Protein AF-0000000084528511 (afdb_homodimer)

Radius of gyration: 20.07 Å; Cα contacts (8 Å, |Δi|>4): 885; chains: 2; bounding box: 51×53×42 Å

InterPro domains:
  IPR012349 FMN-binding split barrel [G3DSA:2.30.110.10] (1-178)
  IPR024624 Pyridoxamine 5'-phosphate oxidase, Alr4036 family, FMN-binding domain [PF12766] (15-96)

Solvent-accessible surface area (backbone atoms only — not comparable to full-atom values): 17482 Å² total; per-residue (Å²): 126,52,74,51,50,49,50,51,49,49,52,43,49,52,43,35,53,12,29,74,29,94,81,36,62,42,15,51,22,39,40,16,32,44,45,97,88,31,32,35,42,43,76,46,56,40,60,40,46,37,70,90,79,34,35,39,29,33,71,46,32,57,63,28,62,65,46,55,26,35,71,76,39,31,38,25,10,36,25,30,48,32,84,89,74,29,34,38,42,29,35,31,30,40,45,47,78,44,75,50,49,71,71,59,53,70,68,50,54,77,85,58,39,38,68,14,41,31,35,61,44,30,69,37,78,33,94,40,60,70,62,55,47,54,76,40,33,72,91,24,30,21,34,39,35,35,42,49,43,32,37,40,41,39,36,58,62,96,72,55,34,22,35,40,28,36,46,92,69,70,43,60,53,44,29,22,25,90,127,51,75,50,50,50,52,52,50,51,52,43,49,51,43,35,52,13,29,75,28,94,81,35,63,41,14,52,22,39,40,16,34,47,44,97,87,32,32,36,43,41,76,46,57,39,60,40,44,37,72,90,80,34,35,39,28,33,72,46,32,55,64,28,62,67,47,56,26,35,70,77,39,30,39,25,12,36,28,33,48,31,82,90,73,29,33,36,42,28,35,29,30,40,44,46,78,43,74,51,48,72,72,58,52,72,68,48,54,74,88,60,40,38,68,13,39,31,36,58,45,31,69,36,78,32,94,40,58,70,62,53,46,54,74,39,32,72,90,24,31,22,34,40,34,35,43,48,42,32,37,40,40,37,37,58,62,97,71,56,33,21,34,37,27,36,47,92,68,70,43,59,54,43,29,21,26,90

Nearest PDB structures (foldseek):
  2ou5-assembly1_B  TM=9.157E-01  e=2.106E-19  Jannaschia sp. CCS1
  2i51-assembly1_A  TM=7.685E-01  e=1.578E-12  Nostoc punctiforme PCC 73102
  2i51-assembly1_B  TM=7.616E-01  e=7.248E-12  Nostoc punctiforme PCC 73102
  2i02-assembly1_B  TM=7.348E-01  e=8.103E-08  Nostoc punctiforme PCC 73102
  2re7-assembly1_A-2  TM=7.752E-01  e=5.290E-07  Psychrobacter arcticus 273-4

Sequence (356 aa):
MSDLAAFLAEGWAALEAASRDADDPMRLVALASLGAEGPQARFVVLRRADARAAELEVHTDSATPKVEELSADPRAALVAWSPERRLQVRATGRVGIRAGTAAEWALVPAEARVSYGTEPRPGTPIDGAYAYDKPAREERFAVLILHVEAMDLVHLPERHRRARFLRGDGFRGQWLAPMSDLAAFLAEGWAALEAASRDADDPMRLVALASLGAEGPQARFVVLRRADARAAELEVHTDSATPKVEELSADPRAALVAWSPERRLQVRATGRVGIRAGTAAEWALVPAEARVSYGTEPRPGTPIDGAYAYDKPAREERFAVLILHVEAMDLVHLPERHRRARFLRGDGFRGQWLAP

Structure (mmCIF, N/CA/C/O backbone):
data_AF-0000000084528511-model_v1
#
loop_
_entity.id
_entity.type
_entity.pdbx_description
1 polymer 'Pyridoxamine-phosphate oxidase'
#
loop_
_atom_site.group_PDB
_atom_site.id
_atom_site.type_symbol
_atom_site.label_atom_id
_atom_site.label_alt_id
_atom_site.label_comp_id
_atom_site.label_asym_id
_atom_site.label_entity_id
_atom_site.label_seq_id
_atom_site.pdbx_PDB_ins_code
_atom_site.Cartn_x
_atom_site.Cartn_y
_atom_site.Cartn_z
_atom_site.occupancy
_atom_site.B_iso_or_equiv
_atom_site.auth_seq_id
_atom_site.auth_comp_id
_atom_site.auth_asym_id
_atom_site.auth_atom_id
_atom_site.pdbx_PDB_model_num
ATOM 1 N N . MET A 1 1 ? 28.078 14.664 6.953 1 67.5 1 MET A N 1
ATOM 2 C CA . MET A 1 1 ? 26.828 14.211 6.352 1 67.5 1 MET A CA 1
ATOM 3 C C . MET A 1 1 ? 25.672 15.094 6.797 1 67.5 1 MET A C 1
ATOM 5 O O . MET A 1 1 ? 25.547 15.414 7.98 1 67.5 1 MET A O 1
ATOM 9 N N . SER A 1 2 ? 25.031 15.664 5.781 1 77.88 2 SER A N 1
ATOM 10 C CA . SER A 1 2 ? 23.906 16.531 6.121 1 77.88 2 SER A CA 1
ATOM 11 C C . SER A 1 2 ? 22.812 15.734 6.82 1 77.88 2 SER A C 1
ATOM 13 O O . SER A 1 2 ? 22.812 14.508 6.797 1 77.88 2 SER A O 1
ATOM 15 N N . ASP A 1 3 ? 22.062 16.406 7.59 1 93.62 3 ASP A N 1
ATOM 16 C CA . ASP A 1 3 ? 20.922 15.797 8.258 1 93.62 3 ASP A CA 1
ATOM 17 C C . ASP A 1 3 ? 20.016 15.078 7.254 1 93.62 3 ASP A C 1
ATOM 19 O O . ASP A 1 3 ? 19.531 13.977 7.52 1 93.62 3 ASP A O 1
ATOM 23 N N . LEU A 1 4 ? 20.062 15.602 6.059 1 98.19 4 LEU A N 1
ATOM 24 C CA . LEU A 1 4 ? 19.25 14.992 5 1 98.19 4 LEU A CA 1
ATOM 25 C C . LEU A 1 4 ? 19.906 13.711 4.492 1 98.19 4 LEU A C 1
ATOM 27 O O . LEU A 1 4 ? 19.234 12.695 4.316 1 98.19 4 LEU A O 1
ATOM 31 N N . ALA A 1 5 ? 21.203 13.82 4.23 1 98 5 ALA A N 1
ATOM 32 C CA . ALA A 1 5 ? 21.922 12.633 3.768 1 98 5 ALA A CA 1
ATOM 33 C C . ALA A 1 5 ? 21.797 11.492 4.773 1 98 5 ALA A C 1
ATOM 35 O O . ALA A 1 5 ? 21.641 10.336 4.387 1 98 5 ALA A O 1
ATOM 36 N N . ALA A 1 6 ? 21.891 11.805 6.012 1 98.12 6 ALA A N 1
ATOM 37 C CA . ALA A 1 6 ? 21.766 10.805 7.066 1 98.12 6 ALA A CA 1
ATOM 38 C C . ALA A 1 6 ? 20.359 10.211 7.086 1 98.12 6 ALA A C 1
ATOM 40 O O . ALA A 1 6 ? 20.188 9.008 7.32 1 98.12 6 ALA A O 1
ATOM 41 N N . PHE A 1 7 ? 19.391 11.039 6.91 1 98.56 7 PHE A N 1
ATOM 42 C CA . PHE A 1 7 ? 18 10.586 6.902 1 98.56 7 PHE A CA 1
ATOM 43 C C . PHE A 1 7 ? 17.75 9.641 5.734 1 98.56 7 PHE A C 1
ATOM 45 O O . PHE A 1 7 ? 17.109 8.602 5.902 1 98.56 7 PHE A O 1
ATOM 52 N N . LEU A 1 8 ? 18.266 9.984 4.57 1 98.81 8 LEU A N 1
ATOM 53 C CA . LEU A 1 8 ? 18.172 9.094 3.414 1 98.81 8 LEU A CA 1
ATOM 54 C C . LEU A 1 8 ? 18.844 7.758 3.699 1 98.81 8 LEU A C 1
ATOM 56 O O . LEU A 1 8 ? 18.281 6.699 3.395 1 98.81 8 LEU A O 1
ATOM 60 N N . ALA A 1 9 ? 20.031 7.863 4.27 1 98.62 9 ALA A N 1
ATOM 61 C CA . ALA A 1 9 ? 20.766 6.652 4.605 1 98.62 9 ALA A CA 1
ATOM 62 C C . ALA A 1 9 ? 19.969 5.766 5.559 1 98.62 9 ALA A C 1
ATOM 64 O O . ALA A 1 9 ? 20.016 4.535 5.449 1 98.62 9 ALA A O 1
ATOM 65 N N . GLU A 1 10 ? 19.297 6.352 6.477 1 98.25 10 GLU A N 1
ATOM 66 C CA . GLU A 1 10 ? 18.453 5.609 7.406 1 98.25 10 GLU A CA 1
ATOM 67 C C . GLU A 1 10 ? 17.344 4.859 6.672 1 98.25 10 GLU A C 1
ATOM 69 O O . GLU A 1 10 ? 17.062 3.697 6.973 1 98.25 10 GLU A O 1
ATOM 74 N N . GLY A 1 11 ? 16.688 5.508 5.719 1 98.81 11 GLY A N 1
ATOM 75 C CA . GLY A 1 11 ? 15.656 4.863 4.922 1 98.81 11 GLY A CA 1
ATOM 76 C C . GLY A 1 11 ? 16.156 3.654 4.156 1 98.81 11 GLY A C 1
ATOM 77 O O . GLY A 1 11 ? 15.555 2.584 4.207 1 98.81 11 GLY A O 1
ATOM 78 N N . TRP A 1 12 ? 17.266 3.809 3.508 1 98.88 12 TRP A N 1
ATOM 79 C CA . TRP A 1 12 ? 17.844 2.717 2.732 1 98.88 12 TRP A CA 1
ATOM 80 C C . TRP A 1 12 ? 18.297 1.582 3.643 1 98.88 12 TRP A C 1
ATOM 82 O O . TRP A 1 12 ? 18.094 0.406 3.336 1 98.88 12 TRP A O 1
ATOM 92 N N . ALA A 1 13 ? 18.922 1.976 4.73 1 98.81 13 ALA A N 1
ATOM 93 C CA . ALA A 1 13 ? 19.375 0.96 5.672 1 98.81 13 ALA A CA 1
ATOM 94 C C . ALA A 1 13 ? 18.203 0.128 6.191 1 98.81 13 ALA A C 1
ATOM 96 O O . ALA A 1 13 ? 18.328 -1.089 6.352 1 98.81 13 ALA A O 1
ATOM 97 N N . ALA A 1 14 ? 17.094 0.781 6.492 1 98.88 14 ALA A N 1
ATOM 98 C CA . ALA A 1 14 ? 15.906 0.082 6.961 1 98.88 14 ALA A CA 1
ATOM 99 C C . ALA A 1 14 ? 15.406 -0.912 5.918 1 98.88 14 ALA A C 1
ATOM 101 O O . ALA A 1 14 ? 15.102 -2.062 6.242 1 98.88 14 ALA A O 1
ATOM 102 N N . LEU A 1 15 ? 15.359 -0.492 4.656 1 98.94 15 LEU A N 1
ATOM 103 C CA . LEU A 1 15 ? 14.891 -1.357 3.582 1 98.94 15 LEU A CA 1
ATOM 104 C C . LEU A 1 15 ? 15.852 -2.52 3.357 1 98.94 15 LEU A C 1
ATOM 106 O O . LEU A 1 15 ? 15.422 -3.656 3.152 1 98.94 15 LEU A O 1
ATOM 110 N N . GLU A 1 16 ? 17.125 -2.199 3.354 1 98.88 16 GLU A N 1
ATOM 111 C CA . GLU A 1 16 ? 18.141 -3.24 3.152 1 98.88 16 GLU A CA 1
ATOM 112 C C . GLU A 1 16 ? 18.062 -4.293 4.258 1 98.88 16 GLU A C 1
ATOM 114 O O . GLU A 1 16 ? 18.078 -5.492 3.979 1 98.88 16 GLU A O 1
ATOM 119 N N . ALA A 1 17 ? 17.984 -3.838 5.469 1 98.62 17 ALA A N 1
ATOM 120 C CA . ALA A 1 17 ? 17.859 -4.766 6.59 1 98.62 17 ALA A CA 1
ATOM 121 C C . ALA A 1 17 ? 16.594 -5.602 6.469 1 98.62 17 ALA A C 1
ATOM 123 O O . ALA A 1 17 ? 16.609 -6.816 6.676 1 98.62 17 ALA A O 1
ATOM 124 N N . ALA A 1 18 ? 15.523 -4.996 6.121 1 98.69 18 ALA A N 1
ATOM 125 C CA . ALA A 1 18 ? 14.234 -5.672 6.016 1 98.69 18 ALA A CA 1
ATOM 126 C C . ALA A 1 18 ? 14.266 -6.754 4.941 1 98.69 18 ALA A C 1
ATOM 128 O O . ALA A 1 18 ? 13.68 -7.828 5.109 1 98.69 18 ALA A O 1
ATOM 129 N N . SER A 1 19 ? 14.961 -6.484 3.82 1 98.31 19 SER A N 1
ATOM 130 C CA . SER A 1 19 ? 15.008 -7.434 2.713 1 98.31 19 SER A CA 1
ATOM 131 C C . SER A 1 19 ? 15.727 -8.719 3.115 1 98.31 19 SER A C 1
ATOM 133 O O . SER A 1 19 ? 15.562 -9.75 2.469 1 98.31 19 SER A O 1
ATOM 135 N N . ARG A 1 20 ? 16.438 -8.68 4.246 1 97.31 20 ARG A N 1
ATOM 136 C CA . ARG A 1 20 ? 17.234 -9.828 4.672 1 97.31 20 ARG A CA 1
ATOM 137 C C . ARG A 1 20 ? 16.641 -10.477 5.918 1 97.31 20 ARG A C 1
ATOM 139 O O . ARG A 1 20 ? 17.188 -11.453 6.434 1 97.31 20 ARG A O 1
ATOM 146 N N . ASP A 1 21 ? 15.602 -9.914 6.422 1 97.19 21 ASP A N 1
ATOM 147 C CA . ASP A 1 21 ? 14.992 -10.383 7.66 1 97.19 21 ASP A CA 1
ATOM 148 C C . ASP A 1 21 ? 13.508 -10.695 7.453 1 97.19 21 ASP A C 1
ATOM 150 O O . ASP A 1 21 ? 12.68 -9.789 7.363 1 97.19 21 ASP A O 1
ATOM 154 N N . ALA A 1 22 ? 13.18 -11.969 7.453 1 93.31 22 ALA A N 1
ATOM 155 C CA . ALA A 1 22 ? 11.828 -12.43 7.133 1 93.31 22 ALA A CA 1
ATOM 156 C C . ALA A 1 22 ? 10.812 -11.898 8.141 1 93.31 22 ALA A C 1
ATOM 158 O O . ALA A 1 22 ? 9.617 -11.828 7.852 1 93.31 22 ALA A O 1
ATOM 159 N N . ASP A 1 23 ? 11.289 -11.453 9.289 1 94.81 23 ASP A N 1
ATOM 160 C CA . ASP A 1 23 ? 10.383 -11.039 10.359 1 94.81 23 ASP A CA 1
ATOM 161 C C . ASP A 1 23 ? 10.25 -9.516 10.406 1 94.81 23 ASP A C 1
ATOM 163 O O . ASP A 1 23 ? 9.43 -8.984 11.156 1 94.81 23 ASP A O 1
ATOM 167 N N . ASP A 1 24 ? 11.039 -8.805 9.68 1 97.44 24 ASP A N 1
ATOM 168 C CA . ASP A 1 24 ? 10.961 -7.344 9.664 1 97.44 24 ASP A CA 1
ATOM 169 C C . ASP A 1 24 ? 9.664 -6.871 9 1 97.44 24 ASP A C 1
ATOM 171 O O . ASP A 1 24 ? 9.336 -7.305 7.895 1 97.44 24 ASP A O 1
ATOM 175 N N . PRO A 1 25 ? 8.922 -5.949 9.625 1 96.06 25 PRO A N 1
ATOM 176 C CA . PRO A 1 25 ? 7.656 -5.492 9.055 1 96.06 25 PRO A CA 1
ATOM 177 C C . PRO A 1 25 ? 7.832 -4.832 7.688 1 96.06 25 PRO A C 1
ATOM 179 O O . PRO A 1 25 ? 6.91 -4.848 6.867 1 96.06 25 PRO A O 1
ATOM 182 N N . MET A 1 26 ? 8.969 -4.281 7.41 1 98.06 26 MET A N 1
ATOM 183 C CA . MET A 1 26 ? 9.195 -3.609 6.137 1 98.06 26 MET A CA 1
ATOM 184 C C . MET A 1 26 ? 9.555 -4.613 5.043 1 98.06 26 MET A C 1
ATOM 186 O O . MET A 1 26 ? 9.766 -4.234 3.891 1 98.06 26 MET A O 1
ATOM 190 N N . ARG A 1 27 ? 9.609 -5.875 5.453 1 97.69 27 ARG A N 1
ATOM 191 C CA . ARG A 1 27 ? 9.789 -6.914 4.441 1 97.69 27 ARG A CA 1
ATOM 192 C C . ARG A 1 27 ? 8.578 -6.996 3.523 1 97.69 27 ARG A C 1
ATOM 194 O O . ARG A 1 27 ? 8.711 -7.289 2.334 1 97.69 27 ARG A O 1
ATOM 201 N N . LEU A 1 28 ? 7.418 -6.832 4.102 1 97.88 28 LEU A N 1
ATOM 202 C CA . LEU A 1 28 ? 6.188 -6.734 3.326 1 97.88 28 LEU A CA 1
ATOM 203 C C . LEU A 1 28 ? 5.906 -5.289 2.936 1 97.88 28 LEU A C 1
ATOM 205 O O . LEU A 1 28 ? 5.727 -4.43 3.803 1 97.88 28 LEU A O 1
ATOM 209 N N . VAL 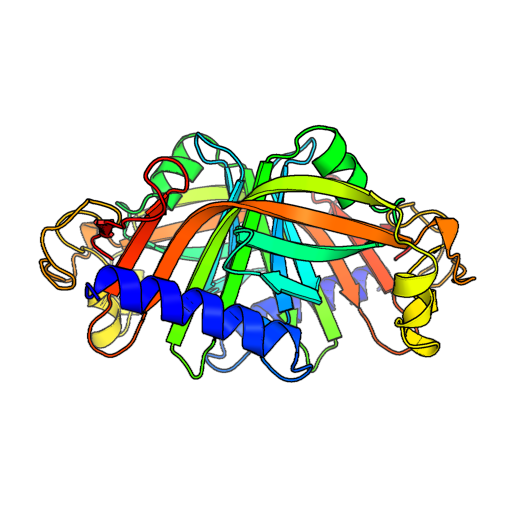A 1 29 ? 5.926 -5.047 1.649 1 98.81 29 VAL A N 1
ATOM 210 C CA . VAL A 1 29 ? 5.703 -3.699 1.14 1 98.81 29 VAL A CA 1
ATOM 211 C C . VAL A 1 29 ? 4.438 -3.674 0.282 1 98.81 29 VAL A C 1
ATOM 213 O O . VAL A 1 29 ? 4.051 -4.691 -0.294 1 98.81 29 VAL A O 1
ATOM 216 N N . ALA A 1 30 ? 3.746 -2.541 0.263 1 98.94 30 ALA A N 1
ATOM 217 C CA . ALA A 1 30 ? 2.654 -2.367 -0.69 1 98.94 30 ALA A CA 1
ATOM 218 C C . ALA A 1 30 ? 3.166 -1.818 -2.018 1 98.94 30 ALA A C 1
ATOM 220 O O . ALA A 1 30 ? 3.881 -0.813 -2.049 1 98.94 30 ALA A O 1
ATOM 221 N N . LEU A 1 31 ? 2.867 -2.492 -3.049 1 98.94 31 LEU A N 1
ATOM 222 C CA . LEU A 1 31 ? 3.195 -2.08 -4.41 1 98.94 31 LEU A CA 1
ATOM 223 C C . LEU A 1 31 ? 1.964 -1.527 -5.121 1 98.94 31 LEU A C 1
ATOM 225 O O . LEU A 1 31 ? 0.943 -2.211 -5.227 1 98.94 31 LEU A O 1
ATOM 229 N N . ALA A 1 32 ? 2.082 -0.308 -5.547 1 98.94 32 ALA A N 1
ATOM 230 C CA . ALA A 1 32 ? 1.017 0.326 -6.32 1 98.94 32 ALA A CA 1
ATOM 231 C C . ALA A 1 32 ? 1.393 0.424 -7.797 1 98.94 32 ALA A C 1
ATOM 233 O O . ALA A 1 32 ? 2.512 0.815 -8.133 1 98.94 32 ALA A O 1
ATOM 234 N N . SER A 1 33 ? 0.555 0.004 -8.641 1 98.88 33 SER A N 1
ATOM 235 C CA . SER A 1 33 ? 0.657 0.093 -10.094 1 98.88 33 SER A CA 1
ATOM 236 C C . SER A 1 33 ? -0.616 0.67 -10.703 1 98.88 33 SER A C 1
ATOM 238 O O . SER A 1 33 ? -1.545 1.039 -9.984 1 98.88 33 SER A O 1
ATOM 240 N N . LEU A 1 34 ? -0.568 0.901 -11.969 1 98.5 34 LEU A N 1
ATOM 241 C CA . LEU A 1 34 ? -1.748 1.421 -12.648 1 98.5 34 LEU A CA 1
ATOM 242 C C . LEU A 1 34 ? -2.389 0.347 -13.523 1 98.5 34 LEU A C 1
ATOM 244 O O . LEU A 1 34 ? -1.758 -0.161 -14.453 1 98.5 34 LEU A O 1
ATOM 248 N N . GLY A 1 35 ? -3.596 -0.044 -13.172 1 96.62 35 GLY A N 1
ATOM 249 C CA . GLY A 1 35 ? -4.387 -0.94 -14 1 96.62 35 GLY A CA 1
ATOM 250 C C . GLY A 1 35 ? -5.363 -0.211 -14.906 1 96.62 35 GLY A C 1
ATOM 251 O O . GLY A 1 35 ? -5.422 1.021 -14.898 1 96.62 35 GLY A O 1
ATOM 252 N N . ALA A 1 36 ? -6.129 -0.947 -15.672 1 93.75 36 ALA A N 1
ATOM 253 C CA . ALA A 1 36 ? -7.07 -0.386 -16.641 1 93.75 36 ALA A CA 1
ATOM 254 C C . ALA A 1 36 ? -8.141 0.453 -15.945 1 93.75 36 ALA A C 1
ATOM 256 O O . ALA A 1 36 ? -8.625 1.438 -16.5 1 93.75 36 ALA A O 1
ATOM 257 N N . GLU A 1 37 ? -8.469 0.103 -14.742 1 94.75 37 GLU A N 1
ATOM 258 C CA . GLU A 1 37 ? -9.562 0.779 -14.055 1 94.75 37 GLU A CA 1
ATOM 259 C C . GLU A 1 37 ? -9.039 1.789 -13.039 1 94.75 37 GLU A C 1
ATOM 261 O O . GLU A 1 37 ? -9.805 2.367 -12.266 1 94.75 37 GLU A O 1
ATOM 266 N N . GLY A 1 38 ? -7.695 1.92 -13.008 1 97.81 38 GLY A N 1
ATOM 267 C CA . GLY A 1 38 ? -7.109 2.848 -12.055 1 97.81 38 GLY A CA 1
ATOM 268 C C . GLY A 1 38 ? -5.996 2.232 -11.227 1 97.81 38 GLY A C 1
ATOM 269 O O . GLY A 1 38 ? -5.449 1.188 -11.586 1 97.81 38 GLY A O 1
ATOM 270 N N . PRO A 1 39 ? -5.625 2.926 -10.148 1 98.75 39 PRO A N 1
ATOM 271 C CA . PRO A 1 39 ? -4.566 2.416 -9.273 1 98.75 39 PRO A CA 1
ATOM 272 C C . PRO A 1 39 ? -4.891 1.041 -8.688 1 98.75 39 PRO A C 1
ATOM 274 O O . PRO A 1 39 ? -6.051 0.757 -8.383 1 98.75 39 PRO A O 1
ATOM 277 N N . GLN A 1 40 ? -3.914 0.207 -8.625 1 98.88 40 GLN A N 1
ATOM 278 C CA . GLN A 1 40 ? -3.93 -1.074 -7.926 1 98.88 40 GLN A CA 1
ATOM 279 C C . GLN A 1 40 ? -2.904 -1.097 -6.797 1 98.88 40 GLN A C 1
ATOM 281 O O . GLN A 1 40 ? -1.916 -0.36 -6.832 1 98.88 40 GLN A O 1
ATOM 286 N N . ALA A 1 41 ? -3.156 -1.852 -5.793 1 98.88 41 ALA A N 1
ATOM 287 C CA . ALA A 1 41 ? -2.209 -1.989 -4.688 1 98.88 41 ALA A CA 1
ATOM 288 C C . ALA A 1 41 ? -2.25 -3.398 -4.102 1 98.88 41 ALA A C 1
ATOM 290 O O . ALA A 1 41 ? -3.324 -3.986 -3.961 1 98.88 41 ALA A O 1
ATOM 291 N N . ARG A 1 42 ? -1.111 -3.957 -3.805 1 98.88 42 ARG A N 1
ATOM 292 C CA . ARG A 1 42 ? -0.996 -5.254 -3.143 1 98.88 42 ARG A CA 1
ATOM 293 C C . ARG A 1 42 ? 0.307 -5.352 -2.355 1 98.88 42 ARG A C 1
ATOM 295 O O . ARG A 1 42 ? 1.279 -4.66 -2.664 1 98.88 42 ARG A O 1
ATOM 302 N N . PHE A 1 43 ? 0.251 -6.188 -1.372 1 98.62 43 PHE A N 1
ATOM 303 C CA . PHE A 1 43 ? 1.481 -6.465 -0.641 1 98.62 43 PHE A CA 1
ATOM 304 C C . PHE A 1 43 ? 2.34 -7.477 -1.391 1 98.62 43 PHE A C 1
ATOM 306 O O . PHE A 1 43 ? 1.818 -8.43 -1.972 1 98.62 43 PHE A O 1
ATOM 313 N N . VAL A 1 44 ? 3.588 -7.266 -1.421 1 98.5 44 VAL A N 1
ATOM 314 C CA . VAL A 1 44 ? 4.605 -8.133 -2.002 1 98.5 44 VAL A CA 1
ATOM 315 C C . VAL A 1 44 ? 5.82 -8.195 -1.078 1 98.5 44 VAL A C 1
ATOM 317 O O . VAL A 1 44 ? 5.953 -7.379 -0.16 1 98.5 44 VAL A O 1
ATOM 320 N N . VAL A 1 45 ? 6.641 -9.156 -1.243 1 98 45 VAL A N 1
ATOM 321 C CA . VAL A 1 45 ? 7.812 -9.344 -0.39 1 98 45 VAL A CA 1
ATOM 322 C C . VAL A 1 45 ? 9.023 -8.648 -1.007 1 98 45 VAL A C 1
ATOM 324 O O . VAL A 1 45 ? 9.367 -8.898 -2.164 1 98 45 VAL A O 1
ATOM 327 N N . LEU A 1 46 ? 9.625 -7.723 -0.252 1 98.81 46 LEU A N 1
ATOM 328 C CA . LEU A 1 46 ? 10.875 -7.086 -0.664 1 98.81 46 LEU A CA 1
ATOM 329 C C . LEU A 1 46 ? 12.031 -8.078 -0.623 1 98.81 46 LEU A C 1
ATOM 331 O O . LEU A 1 46 ? 12.406 -8.562 0.449 1 98.81 46 LEU A O 1
ATOM 335 N N . ARG A 1 47 ? 12.617 -8.344 -1.758 1 98.19 47 ARG A N 1
ATOM 336 C CA . ARG A 1 47 ? 13.625 -9.391 -1.849 1 98.19 47 ARG A CA 1
ATOM 337 C C . ARG A 1 47 ? 15.031 -8.797 -1.824 1 98.19 47 ARG A C 1
ATOM 339 O O . ARG A 1 47 ? 15.984 -9.461 -1.405 1 98.19 47 ARG A O 1
ATOM 346 N N . ARG A 1 48 ? 15.148 -7.578 -2.295 1 98.5 48 ARG A N 1
ATOM 347 C CA . ARG A 1 48 ? 16.438 -6.883 -2.305 1 98.5 48 ARG A CA 1
ATOM 348 C C . ARG A 1 48 ? 16.234 -5.371 -2.303 1 98.5 48 ARG A C 1
ATOM 350 O O . ARG A 1 48 ? 15.32 -4.859 -2.947 1 98.5 48 ARG A O 1
ATOM 357 N N . ALA A 1 49 ? 17.016 -4.691 -1.549 1 98.94 49 ALA A N 1
ATOM 358 C CA . ALA A 1 49 ? 17.172 -3.24 -1.597 1 98.94 49 ALA A CA 1
ATOM 359 C C . ALA A 1 49 ? 18.641 -2.854 -1.77 1 98.94 49 ALA A C 1
ATOM 361 O O . ALA A 1 49 ? 19.516 -3.373 -1.071 1 98.94 49 ALA A O 1
ATOM 362 N N . ASP A 1 50 ? 18.875 -2.031 -2.717 1 98.81 50 ASP A N 1
ATOM 363 C CA . ASP A 1 50 ? 20.234 -1.61 -3.033 1 98.81 50 ASP A CA 1
ATOM 364 C C . ASP A 1 50 ? 20.344 -0.088 -3.105 1 98.81 50 ASP A C 1
ATOM 366 O O . ASP A 1 50 ? 19.906 0.522 -4.086 1 98.81 50 ASP A O 1
ATOM 370 N N . ALA A 1 51 ? 20.891 0.521 -2.109 1 98.69 51 ALA A N 1
ATOM 371 C CA . ALA A 1 51 ? 21 1.976 -2.031 1 98.69 51 ALA A CA 1
ATOM 372 C C . ALA A 1 51 ? 21.875 2.523 -3.158 1 98.69 51 ALA A C 1
ATOM 374 O O . ALA A 1 51 ? 21.562 3.557 -3.75 1 98.69 51 ALA A O 1
ATOM 375 N N . ARG A 1 52 ? 22.969 1.858 -3.453 1 98.06 52 ARG A N 1
ATOM 376 C CA . ARG A 1 52 ? 23.906 2.334 -4.465 1 98.06 52 ARG A CA 1
ATOM 377 C C . ARG A 1 52 ? 23.25 2.363 -5.844 1 98.06 52 ARG A C 1
ATOM 379 O O . ARG A 1 52 ? 23.375 3.354 -6.566 1 98.06 52 ARG A O 1
ATOM 386 N N . ALA A 1 53 ? 22.516 1.325 -6.234 1 98.56 53 ALA A N 1
ATOM 387 C CA . ALA A 1 53 ? 21.844 1.255 -7.527 1 98.56 53 ALA A CA 1
ATOM 388 C C . ALA A 1 53 ? 20.484 1.964 -7.484 1 98.56 53 ALA A C 1
ATOM 390 O O . ALA A 1 53 ? 19.875 2.211 -8.523 1 98.56 53 ALA A O 1
ATOM 391 N N . ALA A 1 54 ? 19.969 2.342 -6.242 1 98.88 54 ALA A N 1
ATOM 392 C CA . ALA A 1 54 ? 18.641 2.881 -6.004 1 98.88 54 ALA A CA 1
ATOM 393 C C . ALA A 1 54 ? 17.562 1.979 -6.613 1 98.88 54 ALA A C 1
ATOM 395 O O . ALA A 1 54 ? 16.766 2.426 -7.434 1 98.88 54 ALA A O 1
ATOM 396 N N . GLU A 1 55 ? 17.625 0.754 -6.133 1 98.94 55 GLU A N 1
ATOM 397 C CA . GLU A 1 55 ? 16.734 -0.264 -6.676 1 98.94 55 GLU A CA 1
ATOM 398 C C . GLU A 1 55 ? 16.047 -1.046 -5.559 1 98.94 55 GLU A C 1
ATOM 400 O O . GLU A 1 55 ? 16.656 -1.332 -4.527 1 98.94 55 GLU A O 1
ATOM 405 N N . LEU A 1 56 ? 14.875 -1.397 -5.762 1 98.94 56 LEU A N 1
ATOM 406 C CA . LEU A 1 56 ? 14.094 -2.311 -4.934 1 98.94 56 LEU A CA 1
ATOM 407 C C . LEU A 1 56 ? 13.57 -3.48 -5.762 1 98.94 56 LEU A C 1
ATOM 409 O O . LEU A 1 56 ? 13.047 -3.283 -6.855 1 98.94 56 LEU A O 1
ATOM 413 N N . GLU A 1 57 ? 13.688 -4.676 -5.238 1 98.88 57 GLU A N 1
ATOM 414 C CA . GLU A 1 57 ? 13.438 -5.879 -6.027 1 98.88 57 GLU A CA 1
ATOM 415 C C . GLU A 1 57 ? 12.375 -6.754 -5.379 1 98.88 57 GLU A C 1
ATOM 417 O O . GLU A 1 57 ? 12.398 -6.969 -4.164 1 98.88 57 GLU A O 1
ATOM 422 N N . VAL A 1 58 ? 11.477 -7.23 -6.195 1 98.62 58 VAL A N 1
ATOM 423 C CA . VAL A 1 58 ? 10.453 -8.195 -5.816 1 98.62 58 VAL A CA 1
ATOM 424 C C . VAL A 1 58 ? 10.398 -9.328 -6.844 1 98.62 58 VAL A C 1
ATOM 426 O O . VAL A 1 58 ? 10.75 -9.125 -8.008 1 98.62 58 VAL A O 1
ATOM 429 N N . HIS A 1 59 ? 10.008 -10.523 -6.395 1 98.44 59 HIS A N 1
ATOM 430 C CA . HIS A 1 59 ? 9.805 -11.656 -7.289 1 98.44 59 HIS A CA 1
ATOM 431 C C . HIS A 1 59 ? 8.32 -11.945 -7.48 1 98.44 59 HIS A C 1
ATOM 433 O O . HIS A 1 59 ? 7.504 -11.625 -6.617 1 98.44 59 HIS A O 1
ATOM 439 N N . THR A 1 60 ? 7.996 -12.477 -8.617 1 98.38 60 THR A N 1
ATOM 440 C CA . THR A 1 60 ? 6.598 -12.773 -8.898 1 98.38 60 THR A CA 1
ATOM 441 C C . THR A 1 60 ? 6.473 -13.812 -10.008 1 98.38 60 THR A C 1
ATOM 443 O O . THR A 1 60 ? 7.465 -14.18 -10.633 1 98.38 60 THR A O 1
ATOM 446 N N . ASP A 1 61 ? 5.273 -14.391 -10.125 1 98.44 61 ASP A N 1
ATOM 447 C CA . ASP A 1 61 ? 4.879 -15.164 -11.305 1 98.44 61 ASP A CA 1
ATOM 448 C C . ASP A 1 61 ? 4.676 -14.25 -12.516 1 98.44 61 ASP A C 1
ATOM 450 O O . ASP A 1 61 ? 3.896 -13.297 -12.453 1 98.44 61 ASP A O 1
ATOM 454 N N . SER A 1 62 ? 5.352 -14.531 -13.602 1 98.5 62 SER A N 1
ATOM 455 C CA . SER A 1 62 ? 5.375 -13.664 -14.781 1 98.5 62 SER A CA 1
ATOM 456 C C . SER A 1 62 ? 3.984 -13.531 -15.391 1 98.5 62 SER A C 1
ATOM 458 O O . SER A 1 62 ? 3.75 -12.656 -16.219 1 98.5 62 SER A O 1
ATOM 460 N N . ALA A 1 63 ? 3.078 -14.359 -14.992 1 98.19 63 ALA A N 1
ATOM 461 C CA . ALA A 1 63 ? 1.753 -14.375 -15.609 1 98.19 63 ALA A CA 1
ATOM 462 C C . ALA A 1 63 ? 0.739 -13.633 -14.742 1 98.19 63 ALA A C 1
ATOM 464 O O . ALA A 1 63 ? -0.457 -13.633 -15.039 1 98.19 63 ALA A O 1
ATOM 465 N N . THR A 1 64 ? 1.177 -13.008 -13.703 1 98 64 THR A N 1
ATOM 466 C CA . THR A 1 64 ? 0.275 -12.32 -12.789 1 98 64 THR A CA 1
ATOM 467 C C . THR A 1 64 ? -0.227 -11.016 -13.398 1 98 64 THR A C 1
ATOM 469 O O . THR A 1 64 ? 0.436 -10.43 -14.258 1 98 64 THR A O 1
ATOM 472 N N . PRO A 1 65 ? -1.336 -10.492 -12.914 1 97.06 65 PRO A N 1
ATOM 473 C CA . PRO A 1 65 ? -1.892 -9.227 -13.406 1 97.06 65 PRO A CA 1
ATOM 474 C C . PRO A 1 65 ? -0.936 -8.055 -13.219 1 97.06 65 PRO A C 1
ATOM 476 O O . PRO A 1 65 ? -0.899 -7.145 -14.055 1 97.06 65 PRO A O 1
ATOM 479 N N . LYS A 1 66 ? -0.164 -8.039 -12.125 1 98.19 66 LYS A N 1
ATOM 480 C CA . LYS A 1 66 ? 0.736 -6.914 -11.891 1 98.19 66 LYS A CA 1
ATOM 481 C C . LYS A 1 66 ? 1.806 -6.832 -12.977 1 98.19 66 LYS A C 1
ATOM 483 O O . LYS A 1 66 ? 2.252 -5.742 -13.336 1 98.19 66 LYS A O 1
ATOM 488 N N . VAL A 1 67 ? 2.232 -7.945 -13.438 1 98.62 67 VAL A N 1
ATOM 489 C CA . VAL A 1 67 ? 3.209 -7.938 -14.523 1 98.62 67 VAL A CA 1
ATOM 490 C C . VAL A 1 67 ? 2.586 -7.32 -15.773 1 98.62 67 VAL A C 1
ATOM 492 O O . VAL A 1 67 ? 3.229 -6.527 -16.469 1 98.62 67 VAL A O 1
ATOM 495 N N . GLU A 1 68 ? 1.36 -7.699 -16.094 1 97.94 68 GLU A N 1
ATOM 496 C CA . GLU A 1 68 ? 0.646 -7.105 -17.219 1 97.94 68 GLU A CA 1
ATOM 497 C C . GLU A 1 68 ? 0.507 -5.594 -17.047 1 97.94 68 GLU A C 1
ATOM 499 O O . GLU A 1 68 ? 0.763 -4.832 -17.969 1 97.94 68 GLU A O 1
ATOM 504 N N . GLU A 1 69 ? 0.068 -5.145 -15.898 1 98.5 69 GLU A N 1
ATOM 505 C CA . GLU A 1 69 ? -0.093 -3.729 -15.594 1 98.5 69 GLU A CA 1
ATOM 506 C C . GLU A 1 69 ? 1.216 -2.969 -15.781 1 98.5 69 GLU A C 1
ATOM 508 O O . GLU A 1 69 ? 1.247 -1.935 -16.453 1 98.5 69 GLU A O 1
ATOM 513 N N . LEU A 1 70 ? 2.297 -3.557 -15.203 1 98.75 70 LEU A N 1
ATOM 514 C CA . LEU A 1 70 ? 3.592 -2.883 -15.195 1 98.75 70 LEU A CA 1
ATOM 515 C C . LEU A 1 70 ? 4.223 -2.904 -16.578 1 98.75 70 LEU A C 1
ATOM 517 O O . LEU A 1 70 ? 5.016 -2.021 -16.922 1 98.75 70 LEU A O 1
ATOM 521 N N . SER A 1 71 ? 3.869 -3.914 -17.391 1 98.62 71 SER A N 1
ATOM 522 C CA . SER A 1 71 ? 4.309 -3.932 -18.781 1 98.62 71 SER A CA 1
ATOM 523 C C . SER A 1 71 ? 3.654 -2.809 -19.578 1 98.62 71 SER A C 1
ATOM 525 O O . SER A 1 71 ? 4.281 -2.23 -20.469 1 98.62 71 SER A O 1
ATOM 527 N N . ALA A 1 72 ? 2.42 -2.51 -19.297 1 98.38 72 ALA A N 1
ATOM 528 C CA . ALA A 1 72 ? 1.671 -1.464 -19.984 1 98.38 72 ALA A CA 1
ATOM 529 C C . ALA A 1 72 ? 2.096 -0.078 -19.5 1 98.38 72 ALA A C 1
ATOM 531 O O . ALA A 1 72 ? 2.205 0.854 -20.297 1 98.38 72 ALA A O 1
ATOM 532 N N . ASP A 1 73 ? 2.295 0.141 -18.25 1 98.56 73 ASP A N 1
ATOM 533 C CA . ASP A 1 73 ? 2.76 1.37 -17.609 1 98.56 73 ASP A CA 1
ATOM 534 C C . ASP A 1 73 ? 3.752 1.066 -16.5 1 98.56 73 ASP A C 1
ATOM 536 O O . ASP A 1 73 ? 3.359 0.639 -15.406 1 98.56 73 ASP A O 1
ATOM 540 N N . PRO A 1 74 ? 5.008 1.228 -16.703 1 98.81 74 PRO A N 1
ATOM 541 C CA . PRO A 1 74 ? 6.023 0.767 -15.758 1 98.81 74 PRO A CA 1
ATOM 542 C C . PRO A 1 74 ? 6.105 1.646 -14.508 1 98.81 74 PRO A C 1
ATOM 544 O O . PRO A 1 74 ? 6.871 1.346 -13.586 1 98.81 74 PRO A O 1
ATOM 547 N N . ARG A 1 75 ? 5.406 2.814 -14.469 1 98.88 75 ARG A N 1
ATOM 548 C CA . ARG A 1 75 ? 5.422 3.656 -13.281 1 98.88 75 ARG A CA 1
ATOM 549 C C . ARG A 1 75 ? 4.789 2.939 -12.094 1 98.88 75 ARG A C 1
ATOM 551 O O . ARG A 1 75 ? 3.754 2.287 -12.234 1 98.88 75 ARG A O 1
ATOM 558 N N . ALA A 1 76 ? 5.402 3.018 -10.945 1 98.94 76 ALA A N 1
ATOM 559 C CA . ALA A 1 76 ? 4.922 2.332 -9.75 1 98.94 76 ALA A CA 1
ATOM 560 C C . ALA A 1 76 ? 5.363 3.062 -8.484 1 98.94 76 ALA A C 1
ATOM 562 O O . ALA A 1 76 ? 6.207 3.959 -8.539 1 98.94 76 ALA A O 1
ATOM 563 N N . ALA A 1 77 ? 4.754 2.779 -7.418 1 98.94 77 ALA A N 1
ATOM 564 C CA . ALA A 1 77 ? 5.145 3.221 -6.078 1 98.94 77 ALA A CA 1
ATOM 565 C C . ALA A 1 77 ? 5.227 2.041 -5.113 1 98.94 77 ALA A C 1
ATOM 567 O O . ALA A 1 77 ? 4.465 1.08 -5.234 1 98.94 77 ALA A O 1
ATOM 568 N N . LEU A 1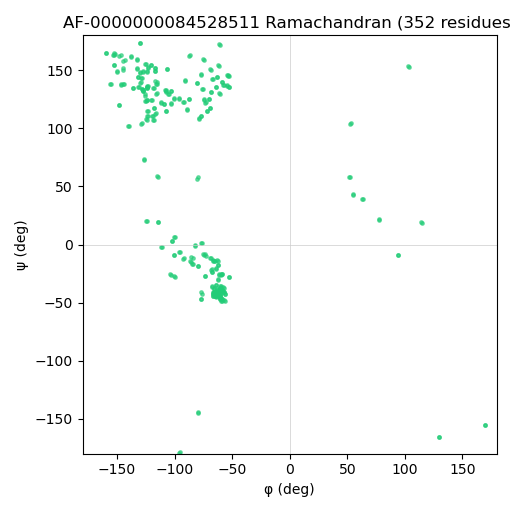 78 ? 6.125 2.068 -4.27 1 98.94 78 LEU A N 1
ATOM 569 C CA . LEU A 1 78 ? 6.27 1.123 -3.168 1 98.94 78 LEU A CA 1
ATOM 570 C C . LEU A 1 78 ? 6.301 1.851 -1.828 1 98.94 78 LEU A C 1
ATOM 572 O O . LEU A 1 78 ? 6.945 2.893 -1.698 1 98.94 78 LEU A O 1
ATOM 576 N N . VAL A 1 79 ? 5.582 1.338 -0.815 1 98.94 79 VAL A N 1
ATOM 577 C CA . VAL A 1 79 ? 5.621 1.96 0.504 1 98.94 79 VAL A CA 1
ATOM 578 C C . VAL A 1 79 ? 5.867 0.894 1.57 1 98.94 79 VAL A C 1
ATOM 580 O O . VAL A 1 79 ? 5.32 -0.208 1.494 1 98.94 79 VAL A O 1
ATOM 583 N N . ALA A 1 80 ? 6.734 1.21 2.473 1 98.88 80 ALA A N 1
ATOM 584 C CA . ALA A 1 80 ? 7.09 0.386 3.625 1 98.88 80 ALA A CA 1
ATOM 585 C C . ALA A 1 80 ? 6.887 1.152 4.93 1 98.88 80 ALA A C 1
ATOM 587 O O . ALA A 1 80 ? 7.051 2.373 4.973 1 98.88 80 ALA A O 1
ATOM 588 N N . TRP A 1 81 ? 6.551 0.447 5.977 1 98.5 81 TRP A N 1
ATOM 589 C CA . TRP A 1 81 ? 6.328 1.039 7.293 1 98.5 81 TRP A CA 1
ATOM 590 C C . TRP A 1 81 ? 6.984 0.201 8.383 1 98.5 81 TRP A C 1
ATOM 592 O O . TRP A 1 81 ? 6.887 -1.028 8.375 1 98.5 81 TRP A O 1
ATOM 602 N N . SER A 1 82 ? 7.668 0.833 9.289 1 97.81 82 SER A N 1
ATOM 603 C CA . SER A 1 82 ? 8.227 0.211 10.484 1 97.81 82 SER A CA 1
ATOM 604 C C . SER A 1 82 ? 7.637 0.823 11.75 1 97.81 82 SER A C 1
ATOM 606 O O . SER A 1 82 ? 7.977 1.949 12.117 1 97.81 82 SER A O 1
ATOM 608 N N . PRO A 1 83 ? 6.77 0.075 12.422 1 95.56 83 PRO A N 1
ATOM 609 C CA . PRO A 1 83 ? 6.234 0.611 13.68 1 95.56 83 PRO A CA 1
ATOM 610 C C . PRO A 1 83 ? 7.32 0.893 14.711 1 95.56 83 PRO A C 1
ATOM 612 O O . PRO A 1 83 ? 7.238 1.882 15.445 1 95.56 83 PRO A O 1
ATOM 615 N N . GLU A 1 84 ? 8.297 0.062 14.766 1 95.31 84 GLU A N 1
ATOM 616 C CA . GLU A 1 84 ? 9.375 0.221 15.742 1 95.31 84 GLU A CA 1
ATOM 617 C C . GLU A 1 84 ? 10.203 1.472 15.453 1 95.31 84 GLU A C 1
ATOM 619 O O . GLU A 1 84 ? 10.531 2.229 16.375 1 95.31 84 GLU A O 1
ATOM 624 N N . ARG A 1 85 ? 10.477 1.699 14.188 1 96.06 85 ARG A N 1
ATOM 625 C CA . ARG A 1 85 ? 11.273 2.857 13.797 1 96.06 85 ARG A CA 1
ATOM 626 C C . ARG A 1 85 ? 10.398 4.102 13.672 1 96.06 85 ARG A C 1
ATOM 628 O O . ARG A 1 85 ? 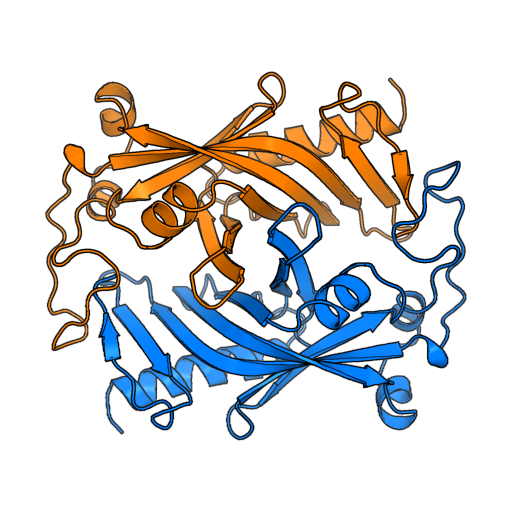10.914 5.223 13.609 1 96.06 85 ARG A O 1
ATOM 635 N N . ARG A 1 86 ? 9.078 3.867 13.586 1 97.44 86 ARG A N 1
ATOM 636 C CA . ARG A 1 86 ? 8.125 4.93 13.266 1 97.44 86 ARG A CA 1
ATOM 637 C C . ARG A 1 86 ? 8.492 5.621 11.961 1 97.44 86 ARG A C 1
ATOM 639 O O . ARG A 1 86 ? 8.5 6.852 11.883 1 97.44 86 ARG A O 1
ATOM 646 N N . LEU A 1 87 ? 8.844 4.875 11 1 98.5 87 LEU A N 1
ATOM 647 C CA . LEU A 1 87 ? 9.375 5.352 9.727 1 98.5 87 LEU A CA 1
ATOM 648 C C . LEU A 1 87 ? 8.57 4.801 8.562 1 98.5 87 LEU A C 1
ATOM 650 O O . LEU A 1 87 ? 8.344 3.594 8.469 1 98.5 87 LEU A O 1
ATOM 654 N N . GLN A 1 88 ? 8.086 5.668 7.785 1 98.81 88 GLN A N 1
ATOM 655 C CA . GLN A 1 88 ? 7.531 5.305 6.484 1 98.81 88 GLN A CA 1
ATOM 656 C C . GLN A 1 88 ? 8.5 5.66 5.359 1 98.81 88 GLN A C 1
ATOM 658 O O . GLN A 1 88 ? 9.031 6.77 5.32 1 98.81 88 GLN A O 1
ATOM 663 N N . VAL A 1 89 ? 8.734 4.734 4.457 1 98.94 89 VAL A N 1
ATOM 664 C CA . VAL A 1 89 ? 9.531 4.965 3.254 1 98.94 89 VAL A CA 1
ATOM 665 C C . VAL A 1 89 ? 8.656 4.746 2.018 1 98.94 89 VAL A C 1
ATOM 667 O O . VAL A 1 89 ? 8.117 3.658 1.815 1 98.94 89 VAL A O 1
ATOM 670 N N . ARG A 1 90 ? 8.477 5.762 1.259 1 98.94 90 ARG A N 1
ATOM 671 C CA . ARG A 1 90 ? 7.805 5.684 -0.033 1 98.94 90 ARG A CA 1
ATOM 672 C C . ARG A 1 90 ? 8.797 5.844 -1.18 1 98.94 90 ARG A C 1
ATOM 674 O O . ARG A 1 90 ? 9.664 6.723 -1.142 1 98.94 90 ARG A O 1
ATOM 681 N N . ALA A 1 91 ? 8.711 5.016 -2.125 1 98.94 91 ALA A N 1
ATOM 682 C CA . ALA A 1 91 ? 9.562 5.082 -3.312 1 98.94 91 ALA A CA 1
ATOM 683 C C . ALA A 1 91 ? 8.727 5.051 -4.586 1 98.94 91 ALA A C 1
ATOM 685 O O . ALA A 1 91 ? 7.781 4.262 -4.699 1 98.94 91 ALA A O 1
ATOM 686 N N . THR A 1 92 ? 9.031 5.926 -5.492 1 98.94 92 THR A N 1
ATOM 687 C CA . THR A 1 92 ? 8.391 5.922 -6.805 1 98.94 92 THR A CA 1
ATOM 688 C C . THR A 1 92 ? 9.438 5.809 -7.91 1 98.94 92 THR A C 1
ATOM 690 O O . THR A 1 92 ? 10.602 6.172 -7.715 1 98.94 92 THR A O 1
ATOM 693 N N . GLY A 1 93 ? 9.031 5.273 -8.969 1 98.88 93 GLY A N 1
ATOM 694 C CA . GLY A 1 93 ? 9.898 5.109 -10.125 1 98.88 93 GLY A CA 1
ATOM 695 C C . GLY A 1 93 ? 9.297 4.219 -11.195 1 98.88 93 GLY A C 1
ATOM 696 O O . GLY A 1 93 ? 8.078 4.172 -11.359 1 98.88 93 GLY A O 1
ATOM 697 N N . ARG A 1 94 ? 10.156 3.611 -12.008 1 98.88 94 ARG A N 1
ATOM 698 C CA . ARG A 1 94 ? 9.742 2.73 -13.094 1 98.88 94 ARG A CA 1
ATOM 699 C C . ARG A 1 94 ? 10.227 1.304 -12.859 1 98.88 94 ARG A C 1
ATOM 701 O O . ARG A 1 94 ? 11.367 1.092 -12.445 1 98.88 94 ARG A O 1
ATOM 708 N N . VAL A 1 95 ? 9.383 0.402 -13.141 1 98.94 95 VAL A N 1
ATOM 709 C CA . VAL A 1 95 ? 9.695 -1 -12.883 1 98.94 95 VAL A CA 1
ATOM 710 C C . VAL A 1 95 ? 10.227 -1.646 -14.164 1 98.94 95 VAL A C 1
ATOM 712 O O . VAL A 1 95 ? 9.602 -1.557 -15.219 1 98.94 95 VAL A O 1
ATOM 715 N N . GLY A 1 96 ? 11.391 -2.236 -14.055 1 98.94 96 GLY A N 1
ATOM 716 C CA . GLY A 1 96 ? 11.852 -3.188 -15.055 1 98.94 96 GLY A CA 1
ATOM 717 C C . GLY A 1 96 ? 11.461 -4.617 -14.742 1 98.94 96 GLY A C 1
ATOM 718 O O . GLY A 1 96 ? 11.477 -5.039 -13.586 1 98.94 96 GLY A O 1
ATOM 719 N N . ILE A 1 97 ? 11.102 -5.352 -15.758 1 98.88 97 ILE A N 1
ATOM 720 C CA . ILE A 1 97 ? 10.711 -6.75 -15.609 1 98.88 97 ILE A CA 1
ATOM 721 C C . ILE A 1 97 ? 11.703 -7.641 -16.359 1 98.88 97 ILE A C 1
ATOM 723 O O . ILE A 1 97 ? 12.047 -7.371 -17.516 1 98.88 97 ILE A O 1
ATOM 727 N N . ARG A 1 98 ? 12.172 -8.602 -15.688 1 98.62 98 ARG A N 1
ATOM 728 C CA . ARG A 1 98 ? 13.023 -9.578 -16.359 1 98.62 98 ARG A CA 1
ATOM 729 C C . ARG A 1 98 ? 12.773 -10.984 -15.82 1 98.62 98 ARG A C 1
ATOM 731 O O . ARG A 1 98 ? 12.25 -11.148 -14.711 1 98.62 98 ARG A O 1
ATOM 738 N N . ALA A 1 99 ? 13.141 -11.984 -16.609 1 98.5 99 ALA A N 1
ATOM 739 C CA . ALA A 1 99 ? 13.117 -13.367 -16.141 1 98.5 99 ALA A CA 1
ATOM 740 C C . ALA A 1 99 ? 14.156 -13.594 -15.055 1 98.5 99 ALA A C 1
ATOM 742 O O . ALA A 1 99 ? 15.234 -13.008 -15.086 1 98.5 99 ALA A O 1
ATOM 743 N N . GLY A 1 100 ? 13.805 -14.383 -14.094 1 97.94 100 GLY A N 1
ATOM 744 C CA . GLY A 1 100 ? 14.805 -14.82 -13.133 1 97.94 100 GLY A CA 1
ATOM 745 C C . GLY A 1 100 ? 15.828 -15.758 -13.727 1 97.94 100 GLY A C 1
ATOM 746 O O . GLY A 1 100 ? 15.547 -16.453 -14.703 1 97.94 100 GLY A O 1
ATOM 747 N N . THR A 1 101 ? 16.984 -15.734 -13.188 1 97.31 101 THR A N 1
ATOM 748 C CA . THR A 1 101 ? 18.031 -16.641 -13.641 1 97.31 101 THR A CA 1
ATOM 749 C C . THR A 1 101 ? 17.953 -17.969 -12.906 1 97.31 101 THR A C 1
ATOM 751 O O . THR A 1 101 ? 17.297 -18.078 -11.867 1 97.31 101 THR A O 1
ATOM 754 N N . ALA A 1 102 ? 18.594 -18.969 -13.484 1 96.94 102 ALA A N 1
ATOM 755 C CA . ALA A 1 102 ? 18.672 -20.266 -12.828 1 96.94 102 ALA A CA 1
ATOM 756 C C . ALA A 1 102 ? 19.312 -20.141 -11.445 1 96.94 102 ALA A C 1
ATOM 758 O O . ALA A 1 102 ? 18.906 -20.828 -10.508 1 96.94 102 ALA A O 1
ATOM 759 N N . ALA A 1 103 ? 20.312 -19.344 -11.375 1 97.25 103 ALA A N 1
ATOM 760 C CA . ALA A 1 103 ? 21 -19.141 -10.109 1 97.25 103 ALA A CA 1
ATOM 761 C C . ALA A 1 103 ? 20.062 -18.531 -9.062 1 97.25 103 ALA A C 1
ATOM 763 O O . ALA A 1 103 ? 20.062 -18.953 -7.902 1 97.25 103 ALA A O 1
ATOM 764 N N . GLU A 1 104 ? 19.266 -17.547 -9.43 1 96.94 104 GLU A N 1
ATOM 765 C CA . GLU A 1 104 ? 18.281 -16.938 -8.539 1 96.94 104 GLU A CA 1
ATOM 766 C C . GLU A 1 104 ? 17.188 -17.938 -8.148 1 96.94 104 GLU A C 1
ATOM 768 O O . GLU A 1 104 ? 16.781 -17.984 -6.992 1 96.94 104 GLU A O 1
ATOM 773 N N . TRP A 1 105 ? 16.781 -18.688 -9.109 1 97.38 105 TRP A N 1
ATOM 774 C CA . TRP A 1 105 ? 15.758 -19.703 -8.867 1 97.38 105 TRP A CA 1
ATOM 775 C C . TRP A 1 105 ? 16.25 -20.719 -7.844 1 97.38 105 TRP A C 1
ATOM 777 O O . TRP A 1 105 ? 15.484 -21.156 -6.977 1 97.38 105 TRP A O 1
ATOM 787 N N . ALA A 1 106 ? 17.484 -21.094 -7.914 1 96.44 106 ALA A N 1
ATOM 788 C CA . ALA A 1 106 ? 18.062 -22.094 -7.016 1 96.44 106 ALA A CA 1
ATOM 789 C C . ALA A 1 106 ? 18.062 -21.594 -5.57 1 96.44 106 ALA A C 1
ATOM 791 O O . ALA A 1 106 ? 18.109 -22.406 -4.637 1 96.44 106 ALA A O 1
ATOM 792 N N . LEU A 1 107 ? 17.953 -20.266 -5.395 1 94.38 107 LEU A N 1
ATOM 793 C CA . LEU A 1 107 ? 17.953 -19.688 -4.059 1 94.38 107 LEU A CA 1
ATOM 794 C C . LEU A 1 107 ? 16.531 -19.672 -3.479 1 94.38 107 LEU A C 1
ATOM 796 O O . LEU A 1 107 ? 16.359 -19.453 -2.277 1 94.38 107 LEU A O 1
ATOM 800 N N . VAL A 1 108 ? 15.516 -19.875 -4.254 1 95.69 108 VAL A N 1
ATOM 801 C CA . VAL A 1 108 ? 14.133 -19.922 -3.783 1 95.69 108 VAL A CA 1
ATOM 802 C C . VAL A 1 108 ? 13.891 -21.219 -3.033 1 95.69 108 VAL A C 1
ATOM 804 O O . VAL A 1 108 ? 14.086 -22.312 -3.582 1 95.69 108 VAL A O 1
ATOM 807 N N . PRO A 1 109 ? 13.477 -21.109 -1.783 1 93.25 109 PRO A N 1
ATOM 808 C CA . PRO A 1 109 ? 13.148 -22.344 -1.062 1 93.25 109 PRO A CA 1
ATOM 809 C C . PRO A 1 109 ? 12.141 -23.219 -1.803 1 93.25 109 PRO A C 1
ATOM 811 O O . PRO A 1 109 ? 11.203 -22.703 -2.418 1 93.25 109 PRO A O 1
ATOM 814 N N . ALA A 1 110 ? 12.273 -24.531 -1.682 1 92 110 ALA A N 1
ATOM 815 C CA . ALA A 1 110 ? 11.461 -25.484 -2.434 1 92 110 ALA A CA 1
ATOM 816 C C . ALA A 1 110 ? 9.977 -25.234 -2.197 1 92 110 ALA A C 1
ATOM 818 O O . ALA A 1 110 ? 9.18 -25.234 -3.145 1 92 110 ALA A O 1
ATOM 819 N N . GLU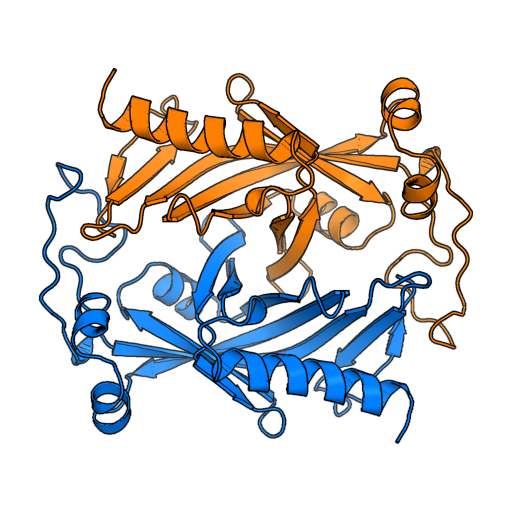 A 1 111 ? 9.641 -24.984 -0.966 1 90.56 111 GLU A N 1
ATOM 820 C CA . GLU A 1 111 ? 8.234 -24.812 -0.606 1 90.56 111 GLU A CA 1
ATOM 821 C C . GLU A 1 111 ? 7.664 -23.531 -1.204 1 90.56 111 GLU A C 1
ATOM 823 O O . GLU A 1 111 ? 6.453 -23.406 -1.386 1 90.56 111 GLU A O 1
ATOM 828 N N . ALA A 1 112 ? 8.523 -22.562 -1.553 1 91.94 112 ALA A N 1
ATOM 829 C CA . ALA A 1 112 ? 8.086 -21.266 -2.072 1 91.94 112 ALA A CA 1
ATOM 830 C C . ALA A 1 112 ? 8.016 -21.281 -3.596 1 91.94 112 ALA A C 1
ATOM 832 O O . ALA A 1 112 ? 7.41 -20.406 -4.203 1 91.94 112 ALA A O 1
ATOM 833 N N . ARG A 1 113 ? 8.547 -22.281 -4.219 1 94.94 113 ARG A N 1
ATOM 834 C CA . ARG A 1 113 ? 8.609 -22.344 -5.672 1 94.94 113 ARG A CA 1
ATOM 835 C C . ARG A 1 113 ? 7.219 -22.5 -6.277 1 94.94 113 ARG A C 1
ATOM 837 O O . ARG A 1 113 ? 6.973 -22.078 -7.406 1 94.94 113 ARG A O 1
ATOM 844 N N . VAL A 1 114 ? 6.348 -23.016 -5.5 1 91.75 114 VAL A N 1
ATOM 845 C CA . VAL A 1 114 ? 4.988 -23.25 -5.977 1 91.75 114 VAL A CA 1
ATOM 846 C C . VAL A 1 114 ? 4.27 -21.922 -6.199 1 91.75 114 VAL A C 1
ATOM 848 O O . VAL A 1 114 ? 3.199 -21.891 -6.812 1 91.75 114 VAL A O 1
ATOM 851 N N . SER A 1 115 ? 4.809 -20.859 -5.758 1 93.25 115 SER A N 1
ATOM 852 C CA . SER A 1 115 ? 4.23 -19.531 -5.969 1 93.25 115 SER A CA 1
ATOM 853 C C . SER A 1 115 ? 4.406 -19.078 -7.414 1 93.25 115 SER A C 1
ATOM 855 O O . SER A 1 115 ? 3.834 -18.062 -7.828 1 93.25 115 SER A O 1
ATOM 857 N N . TYR A 1 116 ? 5.156 -19.828 -8.133 1 96.69 116 TYR A N 1
ATOM 858 C CA . TYR A 1 116 ? 5.457 -19.516 -9.523 1 96.69 116 TYR A CA 1
ATOM 859 C C . TYR A 1 116 ? 4.926 -20.594 -10.453 1 96.69 116 TYR A C 1
ATOM 861 O O . TYR A 1 116 ? 5.414 -21.734 -10.43 1 96.69 116 TYR A O 1
ATOM 869 N N . GLY A 1 117 ? 3.916 -20.219 -11.25 1 96.81 117 GLY A N 1
ATOM 870 C CA . GLY A 1 117 ? 3.443 -21.203 -12.227 1 96.81 117 GLY A CA 1
ATOM 871 C C . GLY A 1 117 ? 2.02 -21.656 -11.969 1 96.81 117 GLY A C 1
ATOM 872 O O . GLY A 1 117 ? 1.594 -22.688 -12.477 1 96.81 117 GLY A O 1
ATOM 873 N N . THR A 1 118 ? 1.264 -20.938 -11.227 1 97.12 118 THR A N 1
ATOM 874 C CA . THR A 1 118 ? -0.126 -21.312 -10.977 1 97.12 118 THR A CA 1
ATOM 875 C C . THR A 1 118 ? -0.877 -21.5 -12.297 1 97.12 118 THR A C 1
ATOM 877 O O . THR A 1 118 ? -0.715 -20.719 -13.227 1 97.12 118 THR A O 1
ATOM 880 N N . GLU A 1 119 ? -1.694 -22.578 -12.352 1 97.62 119 GLU A N 1
ATOM 881 C CA . GLU A 1 119 ? -2.539 -22.875 -13.508 1 97.62 119 GLU A CA 1
ATOM 882 C C . GLU A 1 119 ? -3.988 -23.094 -13.086 1 97.62 119 GLU A C 1
ATOM 884 O O . GLU A 1 119 ? -4.27 -23.922 -12.219 1 97.62 119 GLU A O 1
ATOM 889 N N . PRO A 1 120 ? -4.934 -22.453 -13.797 1 98.12 120 PRO A N 1
ATOM 890 C CA . PRO A 1 120 ? -4.699 -21.438 -14.82 1 98.12 120 PRO A CA 1
ATOM 891 C C . PRO A 1 120 ? -3.984 -20.203 -14.273 1 98.12 120 PRO A C 1
ATOM 893 O O . PRO A 1 120 ? -3.723 -20.125 -13.07 1 98.12 120 PRO A O 1
ATOM 896 N N . ARG A 1 121 ? -3.576 -19.281 -15.102 1 97.62 121 ARG A N 1
ATOM 897 C CA . ARG A 1 121 ? -2.787 -18.125 -14.703 1 97.62 121 ARG A CA 1
ATOM 898 C C . ARG A 1 121 ? -3.465 -17.359 -13.57 1 97.62 121 ARG A C 1
ATOM 900 O O . ARG A 1 121 ? -4.695 -17.266 -13.531 1 97.62 121 ARG A O 1
ATOM 907 N N . PRO A 1 122 ? -2.66 -16.844 -12.727 1 98.12 122 PRO A N 1
ATOM 908 C CA . PRO A 1 122 ? -3.23 -16.094 -11.609 1 98.12 122 PRO A CA 1
ATOM 909 C C . PRO A 1 122 ? -4.215 -15.016 -12.07 1 98.12 122 PRO A C 1
ATOM 911 O O . PRO A 1 122 ? -3.939 -14.281 -13.023 1 98.12 122 PRO A O 1
ATOM 914 N N . GLY A 1 123 ? -5.379 -14.945 -11.352 1 97.75 123 GLY A N 1
ATOM 915 C CA . GLY A 1 123 ? -6.398 -13.961 -11.703 1 97.75 123 GLY A CA 1
ATOM 916 C C . GLY A 1 123 ? -7.457 -14.516 -12.633 1 97.75 123 GLY A C 1
ATOM 917 O O . GLY A 1 123 ? -8.484 -13.867 -12.867 1 97.75 123 GLY A O 1
ATOM 918 N N . THR A 1 124 ? -7.277 -15.688 -13.156 1 98.38 124 THR A N 1
ATOM 919 C CA . THR A 1 124 ? -8.25 -16.328 -14.047 1 98.38 124 THR A CA 1
ATOM 920 C C . THR A 1 124 ? -9.43 -16.875 -13.258 1 98.38 124 THR A C 1
ATOM 922 O O . THR A 1 124 ? -9.25 -17.5 -12.219 1 98.38 124 THR A O 1
ATOM 925 N N . PRO A 1 125 ? -10.625 -16.641 -13.695 1 98.62 125 PRO A N 1
ATOM 926 C CA . PRO A 1 125 ? -11.781 -17.25 -13.039 1 98.62 125 PRO A CA 1
ATOM 927 C C . PRO A 1 125 ? -11.695 -18.781 -13.008 1 98.62 125 PRO A C 1
ATOM 929 O O . PRO A 1 125 ? -11.297 -19.391 -14 1 98.62 125 PRO A O 1
ATOM 932 N N . ILE A 1 126 ? -12.047 -19.359 -11.867 1 98.56 126 ILE A N 1
ATOM 933 C CA . ILE A 1 126 ? -12.031 -20.812 -11.703 1 98.56 126 ILE A CA 1
ATOM 934 C C . ILE A 1 126 ? -13.328 -21.281 -11.055 1 98.56 126 ILE A C 1
ATOM 936 O O . ILE A 1 126 ? -14.008 -20.5 -10.383 1 98.56 126 ILE A O 1
ATOM 940 N N . ASP A 1 127 ? -13.734 -22.5 -11.172 1 96.69 127 ASP A N 1
ATOM 941 C CA . ASP A 1 127 ? -15.047 -23.047 -10.812 1 96.69 127 ASP A CA 1
ATOM 942 C C . ASP A 1 127 ? -15.141 -23.297 -9.312 1 96.69 127 ASP A C 1
ATOM 944 O O . ASP A 1 127 ? -16.234 -23.438 -8.773 1 96.69 127 ASP A O 1
ATOM 948 N N . GLY A 1 128 ? -14.109 -23.359 -8.664 1 97.06 128 GLY A N 1
ATOM 949 C CA . GLY A 1 128 ? -14.031 -23.562 -7.23 1 97.06 128 GLY A CA 1
ATOM 950 C C . GLY A 1 128 ? -12.781 -22.969 -6.605 1 97.06 128 GLY A C 1
ATOM 951 O O . GLY A 1 128 ? -11.805 -22.688 -7.305 1 97.06 128 GLY A O 1
ATOM 952 N N . ALA A 1 129 ? -12.836 -22.859 -5.355 1 96.94 129 ALA A N 1
ATOM 953 C CA . ALA A 1 129 ? -11.789 -22.141 -4.633 1 96.94 129 ALA A CA 1
ATOM 954 C C . ALA A 1 129 ? -10.422 -22.781 -4.863 1 96.94 129 ALA A C 1
ATOM 956 O O . ALA A 1 129 ? -9.391 -22.109 -4.797 1 96.94 129 ALA A O 1
ATOM 957 N N . TYR A 1 130 ? -10.469 -24.078 -5.176 1 97 130 TYR A N 1
ATOM 958 C CA . TYR A 1 130 ? -9.203 -24.781 -5.242 1 97 130 TYR A CA 1
ATOM 959 C C . TYR A 1 130 ? -9.031 -25.469 -6.598 1 97 130 TYR A C 1
ATOM 961 O O . TYR A 1 130 ? -8.281 -26.438 -6.723 1 97 130 TYR A O 1
ATOM 969 N N . ALA A 1 131 ? -9.812 -24.953 -7.578 1 97.81 131 ALA A N 1
ATOM 970 C CA . ALA A 1 131 ? -9.727 -25.516 -8.922 1 97.81 131 ALA A CA 1
ATOM 971 C C . ALA A 1 131 ? -8.516 -24.969 -9.672 1 97.81 131 ALA A C 1
ATOM 973 O O . ALA A 1 131 ? -8.656 -24.391 -10.75 1 97.81 131 ALA A O 1
ATOM 974 N N . TYR A 1 132 ? -7.297 -25.141 -9.141 1 97.62 132 TYR A N 1
ATOM 975 C CA . TYR A 1 132 ? -6.023 -24.734 -9.734 1 97.62 132 TYR A CA 1
ATOM 976 C C . TYR A 1 132 ? -4.91 -25.688 -9.344 1 97.62 132 TYR A C 1
ATOM 978 O O . TYR A 1 132 ? -5.086 -26.531 -8.453 1 97.62 132 TYR A O 1
ATOM 986 N N . ASP A 1 133 ? -3.852 -25.609 -10.102 1 97.06 133 ASP A N 1
ATOM 987 C CA . ASP A 1 133 ? -2.635 -26.359 -9.805 1 97.06 133 ASP A CA 1
ATOM 988 C C . ASP A 1 133 ? -1.448 -25.422 -9.594 1 97.06 133 ASP A C 1
ATOM 990 O O . ASP A 1 133 ? -1.458 -24.281 -10.062 1 97.06 133 ASP A O 1
ATOM 994 N N . LYS A 1 134 ? -0.47 -25.875 -8.844 1 94.94 134 LYS A N 1
ATOM 995 C CA . LYS A 1 134 ? 0.757 -25.125 -8.578 1 94.94 134 LYS A CA 1
ATOM 996 C C . LYS A 1 134 ? 1.99 -25.953 -8.922 1 94.94 134 LYS A C 1
ATOM 998 O O . LYS A 1 134 ? 2.742 -26.359 -8.031 1 94.94 134 LYS A O 1
ATOM 1003 N N . PRO A 1 135 ? 2.338 -26.188 -10.125 1 95.19 135 PRO A N 1
ATOM 1004 C CA . PRO A 1 135 ? 3.402 -27.094 -10.547 1 95.19 135 PRO A CA 1
ATOM 1005 C C . PRO A 1 135 ? 4.797 -26.516 -10.336 1 95.19 135 PRO A C 1
ATOM 1007 O O . PRO A 1 135 ? 5.797 -27.203 -10.586 1 95.19 135 PRO A O 1
ATOM 1010 N N . ALA A 1 136 ? 5.023 -25.375 -9.828 1 95.12 136 ALA A N 1
ATOM 1011 C CA . ALA A 1 136 ? 6.328 -24.734 -9.742 1 95.12 136 ALA A CA 1
ATOM 1012 C C . ALA A 1 136 ? 7.008 -24.688 -11.109 1 95.12 136 ALA A C 1
ATOM 1014 O O . ALA A 1 136 ? 7.5 -25.703 -11.602 1 95.12 136 ALA A O 1
ATOM 1015 N N . ARG A 1 137 ? 7.047 -23.625 -11.727 1 97 137 ARG A N 1
ATOM 1016 C CA . ARG A 1 137 ? 7.617 -23.453 -13.062 1 97 137 ARG A CA 1
ATOM 1017 C C . ARG A 1 137 ? 8.695 -22.391 -13.07 1 97 137 ARG A C 1
ATOM 1019 O O . ARG A 1 137 ? 8.398 -21.188 -12.977 1 97 137 ARG A O 1
ATOM 1026 N N . GLU A 1 138 ? 9.93 -22.812 -13.25 1 97.69 138 GLU A N 1
ATOM 1027 C CA . GLU A 1 138 ? 11.055 -21.875 -13.266 1 97.69 138 GLU A CA 1
ATOM 1028 C C . GLU A 1 138 ? 10.867 -20.797 -14.336 1 97.69 138 GLU A C 1
ATOM 1030 O O . GLU A 1 138 ? 11.234 -19.641 -14.141 1 97.69 138 GLU A O 1
ATOM 1035 N N . GLU A 1 139 ? 10.312 -21.156 -15.492 1 97.81 139 GLU A N 1
ATOM 1036 C CA . GLU A 1 139 ? 10.156 -20.219 -16.594 1 97.81 139 GLU A CA 1
ATOM 1037 C C . GLU A 1 139 ? 9.164 -19.109 -16.25 1 97.81 139 GLU A C 1
ATOM 1039 O O . GLU A 1 139 ? 9.055 -18.125 -16.969 1 97.81 139 GLU A O 1
ATOM 1044 N N . ARG A 1 140 ? 8.422 -19.328 -15.156 1 98.19 140 ARG A N 1
ATOM 1045 C CA . ARG A 1 140 ? 7.441 -18.344 -14.719 1 98.19 140 ARG A CA 1
ATOM 1046 C C . ARG A 1 140 ? 8.031 -17.438 -13.641 1 98.19 140 ARG A C 1
ATOM 1048 O O . ARG A 1 140 ? 7.375 -16.484 -13.195 1 98.19 140 ARG A O 1
ATOM 1055 N N . PHE A 1 141 ? 9.25 -17.781 -13.203 1 98.56 141 PHE A N 1
ATOM 1056 C CA . PHE A 1 141 ? 9.93 -16.984 -12.195 1 98.56 141 PHE A CA 1
ATOM 1057 C C . PHE A 1 141 ? 10.406 -15.664 -12.781 1 98.56 141 PHE A C 1
ATOM 1059 O O . PHE A 1 141 ? 11.289 -15.641 -13.641 1 98.56 141 PHE A O 1
ATOM 1066 N N . ALA A 1 142 ? 9.836 -14.516 -12.289 1 98.75 142 ALA A N 1
ATOM 1067 C CA . ALA A 1 142 ? 10.172 -13.195 -12.805 1 98.75 142 ALA A CA 1
ATOM 1068 C C . ALA A 1 142 ? 10.625 -12.266 -11.68 1 98.75 142 ALA A C 1
ATOM 1070 O O . ALA A 1 142 ? 10.266 -12.469 -10.516 1 98.75 142 ALA A O 1
ATOM 1071 N N . VAL A 1 143 ? 11.383 -11.312 -12.047 1 98.75 143 VAL A N 1
ATOM 1072 C CA . VAL A 1 143 ? 11.938 -10.312 -11.141 1 98.75 143 VAL A CA 1
ATOM 1073 C C . VAL A 1 143 ? 11.461 -8.922 -11.555 1 98.75 143 VAL A C 1
ATOM 1075 O O . VAL A 1 143 ? 11.586 -8.539 -12.719 1 98.75 143 VAL A O 1
ATOM 1078 N N . LEU A 1 144 ? 10.867 -8.242 -10.672 1 98.94 144 LEU A N 1
ATOM 1079 C CA . LEU A 1 144 ? 10.516 -6.832 -10.82 1 98.94 144 LEU A CA 1
ATOM 1080 C C . LEU A 1 144 ? 11.516 -5.941 -10.094 1 98.94 144 LEU A C 1
ATOM 1082 O O . LEU A 1 144 ? 11.781 -6.137 -8.906 1 98.94 144 LEU A O 1
ATOM 1086 N N . ILE A 1 145 ? 12.07 -5.012 -10.766 1 98.94 145 ILE A N 1
ATOM 1087 C CA . ILE A 1 145 ? 13.016 -4.078 -10.172 1 98.94 145 ILE A CA 1
ATOM 1088 C C . ILE A 1 145 ? 12.484 -2.652 -10.297 1 98.94 145 ILE A C 1
ATOM 1090 O O . ILE A 1 145 ? 12.383 -2.115 -11.406 1 98.94 145 ILE A O 1
ATOM 1094 N N . LEU A 1 146 ? 12.117 -2.066 -9.203 1 98.94 146 LEU A N 1
ATOM 1095 C CA . LEU A 1 146 ? 11.797 -0.643 -9.203 1 98.94 146 LEU A CA 1
ATOM 1096 C C . LEU A 1 146 ? 13.07 0.197 -9.234 1 98.94 146 LEU A C 1
ATOM 1098 O O . LEU A 1 146 ? 13.859 0.166 -8.289 1 98.94 146 LEU A O 1
ATOM 1102 N N . HIS A 1 147 ? 13.281 0.824 -10.312 1 98.94 147 HIS A N 1
ATOM 1103 C CA . HIS A 1 147 ? 14.312 1.854 -10.375 1 98.94 147 HIS A CA 1
ATOM 1104 C C . HIS A 1 147 ? 13.828 3.16 -9.758 1 98.94 147 HIS A C 1
ATOM 1106 O O . HIS A 1 147 ? 13.047 3.889 -10.367 1 98.94 147 HIS A O 1
ATOM 1112 N N . VAL A 1 148 ? 14.375 3.484 -8.57 1 98.94 148 VAL A N 1
ATOM 1113 C CA . VAL A 1 148 ? 13.812 4.547 -7.742 1 98.94 148 VAL A CA 1
ATOM 1114 C C . VAL A 1 148 ? 14.164 5.906 -8.344 1 98.94 148 VAL A C 1
ATOM 1116 O O . VAL A 1 148 ? 15.336 6.211 -8.57 1 98.94 148 VAL A O 1
ATOM 1119 N N . GLU A 1 149 ? 13.18 6.691 -8.586 1 98.88 149 GLU A N 1
ATOM 1120 C CA . GLU A 1 149 ? 13.352 8.055 -9.086 1 98.88 149 GLU A CA 1
ATOM 1121 C C . GLU A 1 149 ? 13.141 9.078 -7.973 1 98.88 149 GLU A C 1
ATOM 1123 O O . GLU A 1 149 ? 13.672 10.188 -8.039 1 98.88 149 GLU A O 1
ATOM 1128 N N . ALA A 1 150 ? 12.375 8.703 -7.004 1 98.88 150 ALA A N 1
ATOM 1129 C CA . ALA A 1 150 ? 12.141 9.562 -5.848 1 98.88 150 ALA A CA 1
ATOM 1130 C C . ALA A 1 150 ? 11.875 8.734 -4.594 1 98.88 150 ALA A C 1
ATOM 1132 O O . ALA A 1 150 ? 11.344 7.625 -4.68 1 98.88 150 ALA A O 1
ATOM 1133 N N . MET A 1 151 ? 12.25 9.227 -3.482 1 98.88 151 MET A N 1
ATOM 1134 C CA . MET A 1 151 ? 11.93 8.672 -2.172 1 98.88 151 MET A CA 1
ATOM 1135 C C . MET A 1 151 ? 11.352 9.742 -1.25 1 98.88 151 MET A C 1
ATOM 1137 O O . MET A 1 151 ? 11.797 10.891 -1.272 1 98.88 151 MET A O 1
ATOM 1141 N N . ASP A 1 152 ? 10.406 9.461 -0.508 1 98.88 152 ASP A N 1
ATOM 1142 C CA . ASP A 1 152 ? 9.781 10.281 0.53 1 98.88 152 ASP A CA 1
ATOM 1143 C C . ASP A 1 152 ? 9.797 9.562 1.878 1 98.88 152 ASP A C 1
ATOM 1145 O O . ASP A 1 152 ? 9.234 8.477 2.018 1 98.88 152 ASP A O 1
ATOM 1149 N N . LEU A 1 153 ? 10.5 10.094 2.801 1 98.88 153 LEU A N 1
ATOM 1150 C CA . LEU A 1 153 ? 10.609 9.523 4.137 1 98.88 153 LEU A CA 1
ATOM 1151 C C . LEU A 1 153 ? 9.836 10.359 5.152 1 98.88 153 LEU A C 1
ATOM 1153 O O . LEU A 1 153 ? 9.945 11.586 5.156 1 98.88 153 LEU A O 1
ATOM 1157 N N . VAL A 1 154 ? 9.07 9.734 5.926 1 98.5 154 VAL A N 1
ATOM 1158 C CA . VAL A 1 154 ? 8.406 10.375 7.059 1 98.5 154 VAL A CA 1
ATOM 1159 C C . VAL A 1 154 ? 8.758 9.633 8.344 1 98.5 154 VAL A C 1
ATOM 1161 O O . VAL A 1 154 ? 8.609 8.406 8.422 1 98.5 154 VAL A O 1
ATOM 1164 N N . HIS A 1 155 ? 9.281 10.289 9.305 1 98 155 HIS A N 1
ATOM 1165 C CA . HIS A 1 155 ? 9.586 9.797 10.641 1 98 155 HIS A CA 1
ATOM 1166 C C . HIS A 1 155 ? 8.641 10.398 11.68 1 98 155 HIS A C 1
ATOM 1168 O O . HIS A 1 155 ? 8.57 11.617 11.828 1 98 155 HIS A O 1
ATOM 1174 N N . LEU A 1 156 ? 7.902 9.516 12.398 1 94.06 156 LEU A N 1
ATOM 1175 C CA . LEU A 1 156 ? 6.762 9.969 13.188 1 94.06 156 LEU A CA 1
ATOM 1176 C C . LEU A 1 156 ? 7.008 9.75 14.672 1 94.06 156 LEU A C 1
ATOM 1178 O O . LEU A 1 156 ? 6.207 9.094 15.352 1 94.06 156 LEU A O 1
ATOM 1182 N N . PRO A 1 157 ? 7.996 10.297 15.211 1 87.88 157 PRO A N 1
ATOM 1183 C CA . PRO A 1 157 ? 8.109 10.328 16.672 1 87.88 157 PRO A CA 1
ATOM 1184 C C . PRO A 1 157 ? 7.258 11.422 17.312 1 87.88 157 PRO A C 1
ATOM 1186 O O . PRO A 1 157 ? 6.152 11.703 16.828 1 87.88 157 PRO A O 1
ATOM 1189 N N . GLU A 1 158 ? 7.742 12.031 18.391 1 82 158 GLU A N 1
ATOM 1190 C CA . GLU A 1 158 ? 7.016 13.133 19 1 82 158 GLU A CA 1
ATOM 1191 C C . GLU A 1 158 ? 6.941 14.336 18.062 1 82 158 GLU A C 1
ATOM 1193 O O . GLU A 1 158 ? 5.867 14.914 17.859 1 82 158 GLU A O 1
ATOM 1198 N N . ARG A 1 159 ? 8.117 14.656 17.422 1 90.81 159 ARG A N 1
ATOM 1199 C CA . ARG A 1 159 ? 8.141 15.656 16.359 1 90.81 159 ARG A CA 1
ATOM 1200 C C . ARG A 1 159 ? 8.445 15.016 15.008 1 90.81 159 ARG A C 1
ATOM 1202 O O . ARG A 1 159 ? 9.523 14.461 14.805 1 90.81 159 ARG A O 1
ATOM 1209 N N . HIS A 1 160 ? 7.52 15.227 14.109 1 96.12 160 HIS A N 1
ATOM 1210 C CA . HIS A 1 160 ? 7.578 14.539 12.828 1 96.12 160 HIS A CA 1
ATOM 1211 C C . HIS A 1 160 ? 8.617 15.164 11.914 1 96.12 160 HIS A C 1
ATOM 1213 O O . HIS A 1 160 ? 8.883 16.375 11.992 1 96.12 160 HIS A O 1
ATOM 1219 N N . ARG A 1 161 ? 9.234 14.438 11.141 1 97.19 161 ARG A N 1
ATOM 1220 C CA . ARG A 1 161 ? 10.078 14.93 10.055 1 97.19 161 ARG A CA 1
ATOM 1221 C C . ARG A 1 161 ? 9.727 14.234 8.742 1 97.19 161 ARG A C 1
ATOM 1223 O O . ARG A 1 161 ? 9.383 13.055 8.727 1 97.19 161 ARG A O 1
ATOM 1230 N N . ARG A 1 162 ? 9.898 14.977 7.727 1 98.5 162 ARG A N 1
ATOM 1231 C CA . ARG A 1 162 ? 9.641 14.469 6.383 1 98.5 162 ARG A CA 1
ATOM 1232 C C . ARG A 1 162 ? 10.625 15.055 5.383 1 98.5 162 ARG A C 1
ATOM 1234 O O . ARG A 1 162 ? 10.961 16.234 5.445 1 98.5 162 ARG A O 1
ATOM 1241 N N . ALA A 1 163 ? 11.102 14.234 4.5 1 98.88 163 ALA A N 1
ATOM 1242 C CA . ALA A 1 163 ? 11.969 14.719 3.43 1 98.88 163 ALA A CA 1
ATOM 1243 C C . ALA A 1 163 ? 11.719 13.945 2.135 1 98.88 163 ALA A C 1
ATOM 1245 O O . ALA A 1 163 ? 11.312 12.781 2.166 1 98.88 163 ALA A O 1
ATOM 1246 N N . ARG A 1 164 ? 11.961 14.609 1.104 1 98.81 164 ARG A N 1
ATOM 1247 C CA . ARG A 1 164 ? 11.875 14.031 -0.235 1 98.81 164 ARG A CA 1
ATOM 1248 C C . ARG A 1 164 ? 13.242 14.055 -0.921 1 98.81 164 ARG A C 1
ATOM 1250 O O . ARG A 1 164 ? 13.992 15.023 -0.796 1 98.81 164 ARG A O 1
ATOM 1257 N N . PHE A 1 165 ? 13.516 13.039 -1.591 1 98.88 165 PHE A N 1
ATOM 1258 C CA . PHE A 1 165 ? 14.766 12.859 -2.309 1 98.88 165 PHE A CA 1
ATOM 1259 C C . PHE A 1 165 ? 14.516 12.492 -3.766 1 98.88 165 PHE A C 1
ATOM 1261 O O . PHE A 1 165 ? 13.711 11.602 -4.055 1 98.88 165 PHE A O 1
ATOM 1268 N N . LEU A 1 166 ? 15.195 13.156 -4.648 1 98.75 166 LEU A N 1
ATOM 1269 C CA . LEU A 1 166 ? 15 12.938 -6.078 1 98.75 166 LEU A CA 1
ATOM 1270 C C . LEU A 1 166 ? 16.281 12.422 -6.73 1 98.75 166 LEU A C 1
ATOM 1272 O O . LEU A 1 166 ? 17.375 12.953 -6.48 1 98.75 166 LEU A O 1
ATOM 1276 N N . ARG A 1 167 ? 16.109 11.445 -7.523 1 98.69 167 ARG A N 1
ATOM 1277 C CA . ARG A 1 167 ? 17.25 10.898 -8.242 1 98.69 167 ARG A CA 1
ATOM 1278 C C . ARG A 1 167 ? 17.891 11.953 -9.133 1 98.69 167 ARG A C 1
ATOM 1280 O O . ARG A 1 167 ? 19.109 12.008 -9.266 1 98.69 167 ARG A O 1
ATOM 1287 N N . GLY A 1 168 ? 17.141 12.766 -9.727 1 97.88 168 GLY A N 1
ATOM 1288 C CA . GLY A 1 168 ? 17.594 13.758 -10.695 1 97.88 168 GLY A CA 1
ATOM 1289 C C . GLY A 1 168 ? 18.609 14.727 -10.133 1 97.88 168 GLY A C 1
ATOM 1290 O O . GLY A 1 168 ? 19.406 15.297 -10.875 1 97.88 168 GLY A O 1
ATOM 1291 N N . ASP A 1 169 ? 18.641 14.961 -8.828 1 97.69 169 ASP A N 1
ATOM 1292 C CA . ASP A 1 169 ? 19.625 15.852 -8.227 1 97.69 169 ASP A CA 1
ATOM 1293 C C . ASP A 1 169 ? 20.578 15.078 -7.301 1 97.69 169 ASP A C 1
ATOM 1295 O O . ASP A 1 169 ? 21.156 15.656 -6.379 1 97.69 169 ASP A O 1
ATOM 1299 N N . GLY A 1 170 ? 20.562 13.758 -7.582 1 97.81 170 GLY A N 1
ATOM 1300 C CA . GLY A 1 170 ? 21.469 12.914 -6.812 1 97.81 170 GLY A CA 1
ATOM 1301 C C . GLY A 1 170 ? 20.969 12.633 -5.41 1 97.81 170 GLY A C 1
ATOM 1302 O O . GLY A 1 170 ? 21.766 12.438 -4.488 1 97.81 170 GLY A O 1
ATOM 1303 N N . PHE A 1 171 ? 19.719 12.75 -5.172 1 98.56 171 PHE A N 1
ATOM 1304 C CA . PHE A 1 171 ? 19.078 12.492 -3.891 1 98.56 171 PHE A CA 1
ATOM 1305 C C . PHE A 1 171 ? 19.594 13.445 -2.82 1 98.56 171 PHE A C 1
ATOM 1307 O O . PHE A 1 171 ? 19.766 13.062 -1.663 1 98.56 171 PHE A O 1
ATOM 1314 N N . ARG A 1 172 ? 19.812 14.703 -3.168 1 97.75 172 ARG A N 1
ATOM 1315 C CA . ARG A 1 172 ? 20.328 15.695 -2.223 1 97.75 172 ARG A CA 1
ATOM 1316 C C . ARG A 1 172 ? 19.344 15.898 -1.065 1 97.75 172 ARG A C 1
ATOM 1318 O O . ARG A 1 172 ? 19.766 16.109 0.074 1 97.75 172 ARG A O 1
ATOM 1325 N N . GLY A 1 173 ? 18.094 15.945 -1.409 1 98.5 173 GLY A N 1
ATOM 1326 C CA . GLY A 1 173 ? 17.062 15.984 -0.379 1 98.5 173 GLY A CA 1
ATOM 1327 C C . GLY A 1 173 ? 16.484 17.375 -0.171 1 98.5 173 GLY A C 1
ATOM 1328 O O . GLY A 1 173 ? 17.141 18.375 -0.469 1 98.5 173 GLY A O 1
ATOM 1329 N N . GLN A 1 174 ? 15.328 17.406 0.26 1 98.69 174 GLN A N 1
ATOM 1330 C CA . GLN A 1 174 ? 14.562 18.578 0.631 1 98.69 174 GLN A CA 1
ATOM 1331 C C . GLN A 1 174 ? 13.594 18.281 1.771 1 98.69 174 GLN A C 1
ATOM 1333 O O . GLN A 1 174 ? 12.766 17.375 1.665 1 98.69 174 GLN A O 1
ATOM 1338 N N . TRP A 1 175 ? 13.773 19 2.889 1 98.75 175 TRP A N 1
ATOM 1339 C CA . TRP A 1 175 ? 12.797 18.875 3.965 1 98.75 175 TRP A CA 1
ATOM 1340 C C . TRP A 1 175 ? 11.422 19.359 3.51 1 98.75 175 TRP A C 1
ATOM 1342 O O . TRP A 1 175 ? 11.312 20.344 2.771 1 98.75 175 TRP A O 1
ATOM 1352 N N . LEU A 1 176 ? 10.43 18.719 3.973 1 98.69 176 LEU A N 1
ATOM 1353 C CA . LEU A 1 176 ? 9.047 19.062 3.686 1 98.69 176 LEU A CA 1
ATOM 1354 C C . LEU A 1 176 ? 8.242 19.203 4.977 1 98.69 176 LEU A C 1
ATOM 1356 O O . LEU A 1 176 ? 8.516 18.516 5.957 1 98.69 176 LEU A O 1
ATOM 1360 N N . ALA A 1 177 ? 7.27 20.078 4.938 1 98.31 177 ALA A N 1
ATOM 1361 C CA . ALA A 1 177 ? 6.289 20.062 6.016 1 98.31 177 ALA A CA 1
ATOM 1362 C C . ALA A 1 177 ? 5.559 18.719 6.074 1 98.31 177 ALA A C 1
ATOM 1364 O O . ALA A 1 177 ? 5.055 18.234 5.062 1 98.31 177 ALA A O 1
ATOM 1365 N N . PRO A 1 178 ? 5.52 18.172 7.242 1 96.69 178 PRO A N 1
ATOM 1366 C CA . PRO A 1 178 ? 4.895 16.859 7.336 1 96.69 178 PRO A CA 1
ATOM 1367 C C . PRO A 1 178 ? 3.369 16.922 7.305 1 96.69 178 PRO A C 1
ATOM 1369 O O . PRO A 1 178 ? 2.787 17.969 7.59 1 96.69 178 PRO A O 1
ATOM 1372 N N . MET B 1 1 ? -25.438 -19.594 2.783 1 65.56 1 MET B N 1
ATOM 1373 C CA . MET B 1 1 ? -24.422 -18.641 2.334 1 65.56 1 MET B CA 1
ATOM 1374 C C . MET B 1 1 ? -23.344 -19.344 1.516 1 65.56 1 MET B C 1
ATOM 1376 O O . MET B 1 1 ? -22.859 -20.406 1.897 1 65.56 1 MET B O 1
ATOM 1380 N N . SER B 1 2 ? -23.234 -18.844 0.296 1 77.56 2 SER B N 1
ATOM 1381 C CA . SER B 1 2 ? -22.219 -19.453 -0.553 1 77.56 2 SER B CA 1
ATOM 1382 C C . SER B 1 2 ? -20.812 -19.281 0.041 1 77.56 2 SER B C 1
ATOM 1384 O O . SER B 1 2 ? -20.609 -18.469 0.942 1 77.56 2 SER B O 1
ATOM 1386 N N . ASP B 1 3 ? -19.969 -20.172 -0.304 1 93.5 3 ASP B N 1
ATOM 1387 C CA . ASP B 1 3 ? -18.578 -20.078 0.129 1 93.5 3 ASP B CA 1
ATOM 1388 C C . ASP B 1 3 ? -17.984 -18.719 -0.225 1 93.5 3 ASP B C 1
ATOM 1390 O O . ASP B 1 3 ? -17.266 -18.125 0.577 1 93.5 3 ASP B O 1
ATOM 1394 N N . LEU B 1 4 ? -18.531 -18.172 -1.268 1 98.12 4 LEU B N 1
ATOM 1395 C CA . LEU B 1 4 ? -18.062 -16.859 -1.697 1 98.12 4 LEU B CA 1
ATOM 1396 C C . LEU B 1 4 ? -18.625 -15.758 -0.801 1 98.12 4 LEU B C 1
ATOM 1398 O O . LEU B 1 4 ? -17.891 -14.859 -0.382 1 98.12 4 LEU B O 1
ATOM 1402 N N . ALA B 1 5 ? -19.938 -15.844 -0.565 1 97.94 5 ALA B N 1
ATOM 1403 C CA . ALA B 1 5 ? -20.562 -14.852 0.311 1 97.94 5 ALA B CA 1
ATOM 1404 C C . ALA B 1 5 ? -19.906 -14.844 1.687 1 97.94 5 ALA B C 1
ATOM 1406 O O . ALA B 1 5 ? -19.688 -13.781 2.275 1 97.94 5 ALA B O 1
ATOM 1407 N N . ALA B 1 6 ? -19.594 -15.992 2.18 1 98.12 6 ALA B N 1
ATOM 1408 C CA . ALA B 1 6 ? -18.938 -16.109 3.477 1 98.12 6 ALA B CA 1
ATOM 1409 C C . ALA B 1 6 ? -17.531 -15.5 3.434 1 98.12 6 ALA B C 1
ATOM 1411 O O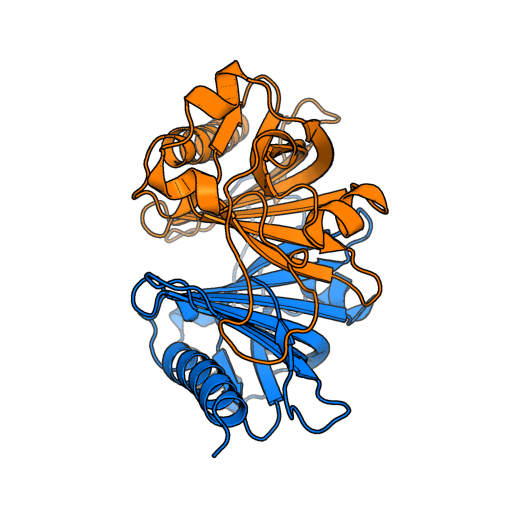 . ALA B 1 6 ? -17.094 -14.875 4.398 1 98.12 6 ALA B O 1
ATOM 1412 N N . PHE B 1 7 ? -16.844 -15.742 2.369 1 98.56 7 PHE B N 1
ATOM 1413 C CA . PHE B 1 7 ? -15.492 -15.211 2.203 1 98.56 7 PHE B CA 1
ATOM 1414 C C . PHE B 1 7 ? -15.516 -13.688 2.158 1 98.56 7 PHE B C 1
ATOM 1416 O O . PHE B 1 7 ? -14.695 -13.031 2.805 1 98.56 7 PHE B O 1
ATOM 1423 N N . LEU B 1 8 ? -16.469 -13.125 1.438 1 98.81 8 LEU B N 1
ATOM 1424 C CA . LEU B 1 8 ? -16.641 -11.672 1.411 1 98.81 8 LEU B CA 1
ATOM 1425 C C . LEU B 1 8 ? -16.938 -11.133 2.809 1 98.81 8 LEU B C 1
ATOM 1427 O O . LEU B 1 8 ? -16.344 -10.133 3.225 1 98.81 8 LEU B O 1
ATOM 1431 N N . ALA B 1 9 ? -17.828 -11.828 3.473 1 98.62 9 ALA B N 1
ATOM 1432 C CA . ALA B 1 9 ? -18.188 -11.422 4.828 1 98.62 9 ALA B CA 1
ATOM 1433 C C . ALA B 1 9 ? -16.969 -11.422 5.746 1 98.62 9 ALA B C 1
ATOM 1435 O O . ALA B 1 9 ? -16.844 -10.555 6.613 1 98.62 9 ALA B O 1
ATOM 1436 N N . GLU B 1 10 ? -16.125 -12.367 5.586 1 98.25 10 GLU B N 1
ATOM 1437 C CA . GLU B 1 10 ? -14.891 -12.445 6.367 1 98.25 10 GLU B CA 1
ATOM 1438 C C . GLU B 1 10 ? -14.008 -11.219 6.117 1 98.25 10 GLU B C 1
ATOM 1440 O O . GLU B 1 10 ? -13.453 -10.648 7.059 1 98.25 10 GLU B O 1
ATOM 1445 N N . GLY B 1 11 ? -13.852 -10.828 4.875 1 98.81 11 GLY B N 1
ATOM 1446 C CA . GLY B 1 11 ? -13.07 -9.641 4.539 1 98.81 11 GLY B CA 1
ATOM 1447 C C . GLY B 1 11 ? -13.602 -8.375 5.184 1 98.81 11 GLY B C 1
ATOM 1448 O O . GLY B 1 11 ? -12.844 -7.621 5.797 1 98.81 11 GLY B O 1
ATOM 1449 N N . TRP B 1 12 ? -14.883 -8.172 5.098 1 98.88 12 TRP B N 1
ATOM 1450 C CA . TRP B 1 12 ? -15.5 -6.988 5.676 1 98.88 12 TRP B CA 1
ATOM 1451 C C . TRP B 1 12 ? -15.406 -7.012 7.199 1 98.88 12 TRP B C 1
ATOM 1453 O O . TRP B 1 12 ? -15.117 -5.992 7.824 1 98.88 12 TRP B O 1
ATOM 1463 N N . ALA B 1 13 ? -15.656 -8.18 7.73 1 98.81 13 ALA B N 1
ATOM 1464 C CA . ALA B 1 13 ? -15.57 -8.305 9.188 1 98.81 13 ALA B CA 1
ATOM 1465 C C . ALA B 1 13 ? -14.172 -7.961 9.688 1 98.81 13 ALA B C 1
ATOM 1467 O O . ALA B 1 13 ? -14.016 -7.312 10.727 1 98.81 13 ALA B O 1
ATOM 1468 N N . ALA B 1 14 ? -13.156 -8.414 8.969 1 98.88 14 ALA B N 1
ATOM 1469 C CA . ALA B 1 14 ? -11.773 -8.117 9.336 1 98.88 14 ALA B CA 1
ATOM 1470 C C . ALA B 1 14 ? -11.516 -6.613 9.305 1 98.88 14 ALA B C 1
ATOM 1472 O O . ALA B 1 14 ? -10.922 -6.062 10.242 1 98.88 14 ALA B O 1
ATOM 1473 N N . LEU B 1 15 ? -11.984 -5.938 8.273 1 98.94 15 LEU B N 1
ATOM 1474 C CA . LEU B 1 15 ? -11.789 -4.5 8.148 1 98.94 15 LEU B CA 1
ATOM 1475 C C . LEU B 1 15 ? -12.555 -3.744 9.227 1 98.94 15 LEU B C 1
ATOM 1477 O O . LEU B 1 15 ? -12.039 -2.787 9.805 1 98.94 15 LEU B O 1
ATOM 1481 N N . GLU B 1 16 ? -13.781 -4.16 9.438 1 98.88 16 GLU B N 1
ATOM 1482 C CA . GLU B 1 16 ? -14.602 -3.51 10.453 1 98.88 16 GLU B CA 1
ATOM 1483 C C . GLU B 1 16 ? -13.969 -3.639 11.836 1 98.88 16 GLU B C 1
ATOM 1485 O O . GLU B 1 16 ? -13.883 -2.658 12.578 1 98.88 16 GLU B O 1
ATOM 1490 N N . ALA B 1 17 ? -13.547 -4.82 12.156 1 98.62 17 ALA B N 1
ATOM 1491 C CA . ALA B 1 17 ? -12.875 -5.035 13.438 1 98.62 17 ALA B CA 1
ATOM 1492 C C . ALA B 1 17 ? -11.609 -4.191 13.539 1 98.62 17 ALA B C 1
ATOM 1494 O O . ALA B 1 17 ? -11.359 -3.564 14.57 1 98.62 17 ALA B O 1
ATOM 1495 N N . ALA B 1 18 ? -10.852 -4.148 12.516 1 98.69 18 ALA B N 1
ATOM 1496 C CA . ALA B 1 18 ? -9.586 -3.412 12.492 1 98.69 18 ALA B CA 1
ATOM 1497 C C . ALA B 1 18 ? -9.82 -1.919 12.703 1 98.69 18 ALA B C 1
ATOM 1499 O O . ALA B 1 18 ? -9.039 -1.256 13.398 1 98.69 18 ALA B O 1
ATOM 1500 N N . SER B 1 19 ? -10.898 -1.374 12.117 1 98.31 19 SER B N 1
ATOM 1501 C CA . SER B 1 19 ? -11.172 0.056 12.211 1 98.31 19 SER B CA 1
ATOM 1502 C C . SER B 1 19 ? -11.477 0.467 13.648 1 98.31 19 SER B C 1
ATOM 1504 O O . SER B 1 19 ? -11.375 1.645 14 1 98.31 19 SER B O 1
ATOM 1506 N N . ARG B 1 20 ? -11.734 -0.511 14.531 1 97.31 20 ARG B N 1
ATOM 1507 C CA . ARG B 1 20 ? -12.125 -0.223 15.906 1 97.31 20 ARG B CA 1
ATOM 1508 C C . ARG B 1 20 ? -11.031 -0.642 16.875 1 97.31 20 ARG B C 1
ATOM 1510 O O . ARG B 1 20 ? -11.18 -0.49 18.094 1 97.31 20 ARG B O 1
ATOM 1517 N N . ASP B 1 21 ? -9.992 -1.21 16.375 1 97.19 21 ASP B N 1
ATOM 1518 C CA . ASP B 1 21 ? -8.906 -1.728 17.203 1 97.19 21 ASP B CA 1
ATOM 1519 C C . ASP B 1 21 ? -7.566 -1.12 16.797 1 97.19 21 ASP B C 1
ATOM 1521 O O . ASP B 1 21 ? -6.992 -1.499 15.766 1 97.19 21 ASP B O 1
ATOM 1525 N N . ALA B 1 22 ? -7.047 -0.238 17.625 1 93.31 22 ALA B N 1
ATOM 1526 C CA . ALA B 1 22 ? -5.844 0.524 17.312 1 93.31 22 ALA B CA 1
ATOM 1527 C C . ALA B 1 22 ? -4.641 -0.398 17.125 1 93.31 22 ALA B C 1
ATOM 1529 O O . ALA B 1 22 ? -3.652 -0.024 16.5 1 93.31 22 ALA B O 1
ATOM 1530 N N . ASP B 1 23 ? -4.742 -1.627 17.609 1 94.69 23 ASP B N 1
ATOM 1531 C CA . ASP B 1 23 ? -3.604 -2.537 17.578 1 94.69 23 ASP B CA 1
ATOM 1532 C C . ASP B 1 23 ? -3.721 -3.529 16.422 1 94.69 23 ASP B C 1
ATOM 1534 O O . ASP B 1 23 ? -2.793 -4.297 16.172 1 94.69 23 ASP B O 1
ATOM 1538 N N . ASP B 1 24 ? -4.824 -3.578 15.766 1 97.44 24 ASP B N 1
ATOM 1539 C CA . ASP B 1 24 ? -5.004 -4.492 14.641 1 97.44 24 ASP B CA 1
ATOM 1540 C C . ASP B 1 24 ? -4.133 -4.082 13.453 1 97.44 24 ASP B C 1
ATOM 1542 O O . ASP B 1 24 ? -4.156 -2.926 13.031 1 97.44 24 ASP B O 1
ATOM 1546 N N . PRO B 1 25 ? -3.375 -5.023 12.859 1 96.06 25 PRO B N 1
ATOM 1547 C CA . PRO B 1 25 ? -2.492 -4.672 11.742 1 96.06 25 PRO B CA 1
ATOM 1548 C C . PRO B 1 25 ? -3.256 -4.117 10.539 1 96.06 25 PRO B C 1
ATOM 1550 O O . PRO B 1 25 ? -2.701 -3.338 9.758 1 96.06 25 PRO B O 1
ATOM 1553 N N . MET B 1 26 ? -4.492 -4.461 10.383 1 98.06 26 MET B N 1
ATOM 1554 C CA . MET B 1 26 ? -5.273 -3.99 9.242 1 98.06 26 MET B CA 1
ATOM 1555 C C . MET B 1 26 ? -5.816 -2.588 9.492 1 98.06 26 MET B C 1
ATOM 1557 O O . MET B 1 26 ? -6.48 -2.01 8.633 1 98.06 26 MET B O 1
ATOM 1561 N N . ARG B 1 27 ? -5.512 -2.08 10.688 1 97.75 27 ARG B N 1
ATOM 1562 C CA . ARG B 1 27 ? -5.859 -0.687 10.945 1 97.75 27 ARG B CA 1
ATOM 1563 C C . ARG B 1 27 ? -5.055 0.255 10.062 1 97.75 27 ARG B C 1
ATOM 1565 O O . ARG B 1 27 ? -5.547 1.311 9.656 1 97.75 27 ARG B O 1
ATOM 1572 N N . LEU B 1 28 ? -3.82 -0.092 9.852 1 97.88 28 LEU B N 1
ATOM 1573 C CA . LEU B 1 28 ? -2.982 0.631 8.898 1 97.88 28 LEU B CA 1
ATOM 1574 C C . LEU B 1 28 ? -3.109 0.037 7.504 1 97.88 28 LEU B C 1
ATOM 1576 O O . LEU B 1 28 ? -2.783 -1.133 7.289 1 97.88 28 LEU B O 1
ATOM 1580 N N . VAL B 1 29 ? -3.619 0.841 6.605 1 98.81 29 VAL B N 1
ATOM 1581 C CA . VAL B 1 29 ? -3.822 0.391 5.234 1 98.81 29 VAL B CA 1
ATOM 1582 C C . VAL B 1 29 ? -2.967 1.226 4.285 1 98.81 29 VAL B C 1
ATOM 1584 O O . VAL B 1 29 ? -2.645 2.379 4.578 1 98.81 29 VAL B O 1
ATOM 1587 N N . ALA B 1 30 ? -2.525 0.623 3.182 1 98.94 30 ALA B N 1
ATOM 1588 C CA . ALA B 1 30 ? -1.888 1.403 2.125 1 98.94 30 ALA B CA 1
ATOM 1589 C C . ALA B 1 30 ? -2.922 1.953 1.148 1 98.94 30 ALA B C 1
ATOM 1591 O O . ALA B 1 30 ? -3.758 1.206 0.634 1 98.94 30 ALA B O 1
ATOM 1592 N N . LEU B 1 31 ? -2.895 3.211 0.967 1 98.94 31 LEU B N 1
ATOM 1593 C CA . LEU B 1 31 ? -3.75 3.902 0.008 1 98.94 31 LEU B CA 1
ATOM 1594 C C . LEU B 1 31 ? -2.965 4.285 -1.242 1 98.94 31 LEU B C 1
ATOM 1596 O O . LEU B 1 31 ? -1.951 4.984 -1.154 1 98.94 31 LEU B O 1
ATOM 1600 N N . ALA B 1 32 ? -3.428 3.789 -2.348 1 98.94 32 ALA B N 1
ATOM 1601 C CA . ALA B 1 32 ? -2.832 4.133 -3.637 1 98.94 32 ALA B CA 1
ATOM 1602 C C . ALA B 1 32 ? -3.719 5.109 -4.406 1 98.94 32 ALA B C 1
ATOM 1604 O O . ALA B 1 32 ? -4.934 4.914 -4.496 1 98.94 32 ALA B O 1
ATOM 1605 N N . SER B 1 33 ? -3.182 6.156 -4.867 1 98.88 33 SER B N 1
ATOM 1606 C CA . SER B 1 33 ? -3.807 7.164 -5.719 1 98.88 33 SER B CA 1
ATOM 1607 C C . SER B 1 33 ? -2.949 7.465 -6.941 1 98.88 33 SER B C 1
ATOM 1609 O O . SER B 1 33 ? -1.899 6.848 -7.137 1 98.88 33 SER B O 1
ATOM 1611 N N . LEU B 1 34 ? -3.479 8.242 -7.809 1 98.5 34 LEU B N 1
ATOM 1612 C CA . LEU B 1 34 ? -2.725 8.617 -9 1 98.5 34 LEU B CA 1
ATOM 1613 C C . LEU B 1 34 ? -2.266 10.07 -8.922 1 98.5 34 LEU B C 1
ATOM 1615 O O . LEU B 1 34 ? -3.092 10.984 -8.859 1 98.5 34 LEU B O 1
ATOM 1619 N N . GLY B 1 35 ? -0.97 10.273 -8.852 1 96.69 35 GLY B N 1
ATOM 1620 C CA . GLY B 1 35 ? -0.388 11.609 -8.938 1 96.69 35 GLY B CA 1
ATOM 1621 C C . GLY B 1 35 ? 0.067 11.969 -10.336 1 96.69 35 GLY B C 1
ATOM 1622 O O . GLY B 1 35 ? -0.075 11.18 -11.273 1 96.69 35 GLY B O 1
ATOM 1623 N N . ALA B 1 36 ? 0.631 13.148 -10.5 1 93.81 36 ALA B N 1
ATOM 1624 C CA . ALA B 1 36 ? 1.061 13.656 -11.797 1 93.81 36 ALA B CA 1
ATOM 1625 C C . ALA B 1 36 ? 2.15 12.781 -12.406 1 93.81 36 ALA B C 1
ATOM 1627 O O . ALA B 1 36 ? 2.236 12.641 -13.625 1 93.81 36 ALA B O 1
ATOM 1628 N N . GLU B 1 37 ? 2.932 12.164 -11.578 1 94.81 37 GLU B N 1
ATOM 1629 C CA . GLU B 1 37 ? 4.07 11.391 -12.078 1 94.81 37 GLU B CA 1
ATOM 1630 C C . GLU B 1 37 ? 3.773 9.898 -12.07 1 94.81 37 GLU B C 1
ATOM 1632 O O . GLU B 1 37 ? 4.656 9.086 -12.336 1 94.81 37 GLU B O 1
ATOM 1637 N N . GLY B 1 38 ? 2.533 9.562 -11.672 1 97.81 38 GLY B N 1
ATOM 1638 C CA . GLY B 1 38 ? 2.172 8.156 -11.625 1 97.81 38 GLY B CA 1
ATOM 1639 C C . GLY B 1 38 ? 1.547 7.746 -10.305 1 97.81 38 GLY B C 1
ATOM 1640 O O . GLY B 1 38 ? 1.095 8.594 -9.539 1 97.81 38 GLY B O 1
ATOM 1641 N N . PRO B 1 39 ? 1.473 6.43 -10.078 1 98.75 39 PRO B N 1
ATOM 1642 C CA . PRO B 1 39 ? 0.896 5.926 -8.828 1 98.75 39 PRO B CA 1
ATOM 1643 C C . PRO B 1 39 ? 1.636 6.434 -7.594 1 98.75 39 PRO B C 1
ATOM 1645 O O . PRO B 1 39 ? 2.861 6.582 -7.621 1 98.75 39 PRO B O 1
ATOM 1648 N N . GLN B 1 40 ? 0.906 6.77 -6.59 1 98.88 40 GLN B N 1
ATOM 1649 C CA . GLN B 1 40 ? 1.388 7.074 -5.246 1 98.88 40 GLN B CA 1
ATOM 1650 C C . GLN B 1 40 ? 0.848 6.074 -4.227 1 98.88 40 GLN B C 1
ATOM 1652 O O . GLN B 1 40 ? -0.195 5.457 -4.449 1 98.88 40 GLN B O 1
ATOM 1657 N N . ALA B 1 41 ? 1.565 5.859 -3.188 1 98.88 41 ALA B N 1
ATOM 1658 C CA . ALA B 1 41 ? 1.109 4.965 -2.127 1 98.88 41 ALA B CA 1
ATOM 1659 C C . ALA B 1 41 ? 1.591 5.445 -0.761 1 98.88 41 ALA B C 1
ATOM 1661 O O . ALA B 1 41 ? 2.729 5.902 -0.621 1 98.88 41 ALA B O 1
ATOM 1662 N N . ARG B 1 42 ? 0.75 5.398 0.229 1 98.88 42 ARG B N 1
ATOM 1663 C CA . ARG B 1 42 ? 1.095 5.719 1.61 1 98.88 42 ARG B CA 1
ATOM 1664 C C . ARG B 1 42 ? 0.192 4.977 2.588 1 98.88 42 ARG B C 1
ATOM 1666 O O . ARG B 1 42 ? -0.93 4.598 2.242 1 98.88 42 ARG B O 1
ATOM 1673 N N . PHE B 1 43 ? 0.728 4.785 3.742 1 98.62 43 PHE B N 1
ATOM 1674 C CA . PHE B 1 43 ? -0.1 4.211 4.797 1 98.62 43 PHE B CA 1
ATOM 1675 C C . PHE B 1 43 ? -0.982 5.281 5.434 1 98.62 43 PHE B C 1
ATOM 1677 O O . PHE B 1 43 ? -0.547 6.418 5.629 1 98.62 43 PHE B O 1
ATOM 1684 N N . VAL B 1 44 ? -2.17 4.953 5.703 1 98.56 44 VAL B N 1
ATOM 1685 C CA . VAL B 1 44 ? -3.168 5.773 6.383 1 98.56 44 VAL B CA 1
ATOM 1686 C C . VAL B 1 44 ? -3.945 4.918 7.379 1 98.56 44 VAL B C 1
ATOM 1688 O O . VAL B 1 44 ? -3.871 3.689 7.344 1 98.56 44 VAL B O 1
ATOM 1691 N N . VAL B 1 45 ? -4.598 5.531 8.305 1 98 45 VAL B N 1
ATOM 1692 C CA . VAL B 1 45 ? -5.336 4.82 9.344 1 98 45 VAL B CA 1
ATOM 1693 C C . VAL B 1 45 ? -6.785 4.621 8.898 1 98 45 VAL B C 1
ATOM 1695 O O . VAL B 1 45 ? -7.477 5.586 8.562 1 98 45 VAL B O 1
ATOM 1698 N N . LEU B 1 46 ? -7.234 3.361 8.852 1 98.81 46 LEU B N 1
ATOM 1699 C CA . LEU B 1 46 ? -8.633 3.045 8.594 1 98.81 46 LEU B CA 1
ATOM 1700 C C . LEU B 1 46 ? -9.516 3.459 9.766 1 98.81 46 LEU B C 1
ATOM 1702 O O . LEU B 1 46 ? -9.398 2.904 10.859 1 98.81 46 LEU B O 1
ATOM 1706 N N . ARG B 1 47 ? -10.414 4.375 9.516 1 98.19 47 ARG B N 1
ATOM 1707 C CA . ARG B 1 47 ? -11.203 4.945 10.609 1 98.19 47 ARG B CA 1
ATOM 1708 C C . ARG B 1 47 ? -12.586 4.309 10.672 1 98.19 47 ARG B C 1
ATOM 1710 O O . ARG B 1 47 ? -13.203 4.266 11.742 1 98.19 47 ARG B O 1
ATOM 1717 N N . ARG B 1 48 ? -13.055 3.848 9.547 1 98.5 48 ARG B N 1
ATOM 1718 C CA . ARG B 1 48 ? -14.359 3.189 9.477 1 98.5 48 ARG B CA 1
ATOM 1719 C C . ARG B 1 48 ? -14.43 2.248 8.281 1 98.5 48 ARG B C 1
ATOM 1721 O O . ARG B 1 48 ? -13.906 2.557 7.207 1 98.5 48 ARG B O 1
ATOM 1728 N N . ALA B 1 49 ? -15 1.101 8.477 1 98.94 49 ALA B N 1
ATOM 1729 C CA . ALA B 1 49 ? -15.406 0.172 7.43 1 98.94 49 ALA B CA 1
ATOM 1730 C C . ALA B 1 49 ? -16.891 -0.193 7.562 1 98.94 49 ALA B C 1
ATOM 1732 O O . ALA B 1 49 ? -17.359 -0.528 8.648 1 98.94 49 ALA B O 1
ATOM 1733 N N . ASP B 1 50 ? -17.578 -0.042 6.492 1 98.81 50 ASP B N 1
ATOM 1734 C CA . ASP B 1 50 ? -19.016 -0.304 6.484 1 98.81 50 ASP B CA 1
ATOM 1735 C C . ASP B 1 50 ? -19.391 -1.25 5.344 1 98.81 50 ASP B C 1
ATOM 1737 O O . ASP B 1 50 ? -19.453 -0.841 4.184 1 98.81 50 ASP B O 1
ATOM 1741 N N . ALA B 1 51 ? -19.656 -2.482 5.648 1 98.69 51 ALA B N 1
ATOM 1742 C CA . ALA B 1 51 ? -19.984 -3.498 4.648 1 98.69 51 ALA B CA 1
ATOM 1743 C C . ALA B 1 51 ? -21.281 -3.162 3.918 1 98.69 51 ALA B C 1
ATOM 1745 O O . ALA B 1 51 ? -21.375 -3.34 2.701 1 98.69 51 ALA B O 1
ATOM 1746 N N . ARG B 1 52 ? -22.266 -2.693 4.641 1 98.06 52 ARG B N 1
ATOM 1747 C CA . ARG B 1 52 ? -23.578 -2.406 4.051 1 98.06 52 ARG B CA 1
ATOM 1748 C C . ARG B 1 52 ? -23.469 -1.287 3.018 1 98.06 52 ARG B C 1
ATOM 1750 O O . ARG B 1 52 ? -24 -1.407 1.911 1 98.06 52 ARG B O 1
ATOM 1757 N N . ALA B 1 53 ? -22.734 -0.195 3.295 1 98.56 53 ALA B N 1
ATOM 1758 C CA . ALA B 1 53 ? -22.578 0.927 2.375 1 98.56 53 ALA B CA 1
ATOM 1759 C C . ALA B 1 53 ? -21.438 0.665 1.392 1 98.56 53 ALA B C 1
ATOM 1761 O O . ALA B 1 53 ? -21.281 1.387 0.403 1 98.56 53 ALA B O 1
ATOM 1762 N N . ALA B 1 54 ? -20.594 -0.42 1.635 1 98.88 54 ALA B N 1
ATOM 1763 C CA . ALA B 1 54 ? -19.359 -0.72 0.896 1 98.88 54 ALA B CA 1
ATOM 1764 C C . ALA B 1 54 ? -18.438 0.496 0.844 1 98.88 54 ALA B C 1
ATOM 1766 O O . ALA B 1 54 ? -18.062 0.953 -0.238 1 98.88 54 ALA B O 1
ATOM 1767 N N . GLU B 1 55 ? -18.125 0.923 2.039 1 98.94 55 GLU B N 1
ATOM 1768 C CA . GLU B 1 55 ? -17.312 2.135 2.174 1 98.94 55 GLU B CA 1
ATOM 1769 C C . GLU B 1 55 ? -16.156 1.926 3.143 1 98.94 55 GLU B C 1
ATOM 1771 O O . GLU B 1 55 ? -16.297 1.236 4.152 1 98.94 55 GLU B O 1
ATOM 1776 N N . LEU B 1 56 ? -15.086 2.502 2.883 1 98.94 56 LEU B N 1
ATOM 1777 C CA . LEU B 1 56 ? -13.922 2.605 3.754 1 98.94 56 LEU B CA 1
ATOM 1778 C C . LEU B 1 56 ? -13.539 4.062 3.975 1 98.94 56 LEU B C 1
ATOM 1780 O O . LEU B 1 56 ? -13.477 4.844 3.021 1 98.94 56 LEU B O 1
ATOM 1784 N N . GLU B 1 57 ? -13.258 4.422 5.199 1 98.88 57 GLU B N 1
ATOM 1785 C CA . GLU B 1 57 ? -13.102 5.828 5.559 1 98.88 57 GLU B CA 1
ATOM 1786 C C . GLU B 1 57 ? -11.742 6.086 6.199 1 98.88 57 GLU B C 1
ATOM 1788 O O . GLU B 1 57 ? -11.297 5.32 7.059 1 98.88 57 GLU B O 1
ATOM 1793 N N . VAL B 1 58 ? -11.125 7.148 5.777 1 98.62 58 VAL B N 1
ATOM 1794 C CA . VAL B 1 58 ? -9.883 7.66 6.359 1 98.62 58 VAL B CA 1
ATOM 1795 C C . VAL B 1 58 ? -10.008 9.164 6.598 1 98.62 58 VAL B C 1
ATOM 1797 O O . VAL B 1 58 ? -10.781 9.844 5.922 1 98.62 58 VAL B O 1
ATOM 1800 N N . HIS B 1 59 ? -9.281 9.68 7.59 1 98.5 59 HIS B N 1
ATOM 1801 C CA . HIS B 1 59 ? -9.219 11.109 7.855 1 98.5 59 HIS B CA 1
ATOM 1802 C C . HIS B 1 59 ? -7.871 11.695 7.434 1 98.5 59 HIS B C 1
ATOM 1804 O O . HIS B 1 59 ? -6.867 10.977 7.391 1 98.5 59 HIS B O 1
ATOM 1810 N N . THR B 1 60 ? -7.895 12.93 7.086 1 98.38 60 THR B N 1
ATOM 1811 C CA . THR B 1 60 ? -6.656 13.562 6.648 1 98.38 60 THR B CA 1
ATOM 1812 C C . THR B 1 60 ? -6.762 15.086 6.754 1 98.38 60 THR B C 1
ATOM 1814 O O . THR B 1 60 ? -7.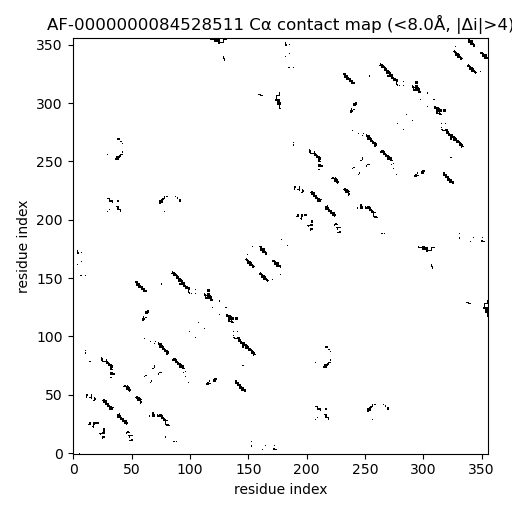836 15.617 7.023 1 98.38 60 THR B O 1
ATOM 1817 N N . ASP B 1 61 ? -5.605 15.75 6.695 1 98.44 61 ASP B N 1
ATOM 1818 C CA . ASP B 1 61 ? -5.527 17.188 6.465 1 98.44 61 ASP B CA 1
ATOM 1819 C C . ASP B 1 61 ? -5.926 17.547 5.035 1 98.44 61 ASP B C 1
ATOM 1821 O O . ASP B 1 61 ? -5.355 17.016 4.078 1 98.44 61 ASP B O 1
ATOM 1825 N N . SER B 1 62 ? -6.883 18.422 4.859 1 98.5 62 SER B N 1
ATOM 1826 C CA . SER B 1 62 ? -7.469 18.734 3.562 1 98.5 62 SER B CA 1
ATOM 1827 C C . SER B 1 62 ? -6.434 19.328 2.617 1 98.5 62 SER B C 1
ATOM 1829 O O . SER B 1 62 ? -6.668 19.422 1.41 1 98.5 62 SER B O 1
ATOM 1831 N N . ALA B 1 63 ? -5.328 19.734 3.141 1 98.25 63 ALA B N 1
ATOM 1832 C CA . ALA B 1 63 ? -4.328 20.422 2.328 1 98.25 63 ALA B CA 1
ATOM 1833 C C . ALA B 1 63 ? -3.211 19.469 1.91 1 98.25 63 ALA B C 1
ATOM 1835 O O . ALA B 1 63 ? -2.221 19.875 1.309 1 98.25 63 ALA B O 1
ATOM 1836 N N . THR B 1 64 ? -3.346 18.203 2.195 1 98 64 THR B N 1
ATOM 1837 C CA . THR B 1 64 ? -2.309 17.234 1.877 1 98 64 THR B CA 1
ATOM 1838 C C . THR B 1 64 ? -2.287 16.938 0.381 1 98 64 THR B C 1
ATOM 1840 O O . THR B 1 64 ? -3.303 17.078 -0.302 1 98 64 THR B O 1
ATOM 1843 N N . PRO B 1 65 ? -1.188 16.438 -0.135 1 97.19 65 PRO B N 1
ATOM 1844 C CA . PRO B 1 65 ? -1.065 16.078 -1.553 1 97.19 65 PRO B CA 1
ATOM 1845 C C . PRO B 1 65 ? -2.074 15.023 -1.989 1 97.19 65 PRO B C 1
ATOM 1847 O O . PRO B 1 65 ? -2.555 15.055 -3.125 1 97.19 65 PRO B O 1
ATOM 1850 N N . LYS B 1 66 ? -2.393 14.062 -1.101 1 98.25 66 LYS B N 1
ATOM 1851 C CA . LYS B 1 66 ? -3.328 13.008 -1.493 1 98.25 66 LYS B CA 1
ATOM 1852 C C . LYS B 1 66 ? -4.711 13.586 -1.785 1 98.25 66 LYS B C 1
ATOM 1854 O O . LYS B 1 66 ? -5.434 13.07 -2.643 1 98.25 66 LYS B O 1
ATOM 1859 N N . VAL B 1 67 ? -5.074 14.578 -1.068 1 98.62 67 VAL B N 1
ATOM 1860 C CA . VAL B 1 67 ? -6.359 15.219 -1.339 1 98.62 67 VAL B CA 1
ATOM 1861 C C . VAL B 1 67 ? -6.336 15.859 -2.727 1 98.62 67 VAL B C 1
ATOM 1863 O O . VAL B 1 67 ? -7.309 15.75 -3.479 1 98.62 67 VAL B O 1
ATOM 1866 N N . GLU B 1 68 ? -5.266 16.531 -3.064 1 97.94 68 GLU B N 1
ATOM 1867 C CA . GLU B 1 68 ? -5.109 17.109 -4.398 1 97.94 68 GLU B CA 1
ATOM 1868 C C . GLU B 1 68 ? -5.172 16.031 -5.477 1 97.94 68 GLU B C 1
ATOM 1870 O O . GLU B 1 68 ? -5.867 16.203 -6.48 1 97.94 68 GLU B O 1
ATOM 1875 N N . GLU B 1 69 ? -4.434 14.969 -5.316 1 98.56 69 GLU B N 1
ATOM 1876 C CA . GLU B 1 69 ? -4.414 13.852 -6.254 1 98.56 69 GLU B CA 1
ATOM 1877 C C . GLU B 1 69 ? -5.816 13.289 -6.469 1 98.56 69 GLU B C 1
ATOM 1879 O O . GLU B 1 69 ? -6.258 13.117 -7.605 1 98.56 69 GLU B O 1
ATOM 1884 N N . LEU B 1 70 ? -6.508 13.055 -5.316 1 98.75 70 LEU B N 1
ATOM 1885 C CA . LEU B 1 70 ? -7.809 12.398 -5.355 1 98.75 70 LEU B CA 1
ATOM 1886 C C . LEU B 1 70 ? -8.883 13.336 -5.898 1 98.75 70 LEU B C 1
ATOM 1888 O O . LEU B 1 70 ? -9.875 12.883 -6.473 1 98.75 70 LEU B O 1
ATOM 1892 N N . SER B 1 71 ? -8.68 14.648 -5.727 1 98.62 71 SER B N 1
ATOM 1893 C CA . SER B 1 71 ? -9.578 15.625 -6.34 1 98.62 71 SER B CA 1
ATOM 1894 C C . SER B 1 71 ? -9.453 15.609 -7.859 1 98.62 71 SER B C 1
ATOM 1896 O O . SER B 1 71 ? -10.438 15.797 -8.57 1 98.62 71 SER B O 1
ATOM 1898 N N . ALA B 1 72 ? -8.258 15.398 -8.359 1 98.38 72 ALA B N 1
ATOM 1899 C CA . ALA B 1 72 ? -7.992 15.367 -9.797 1 98.38 72 ALA B CA 1
ATOM 1900 C C . ALA B 1 72 ? -8.445 14.039 -10.406 1 98.38 72 ALA B C 1
ATOM 1902 O O . ALA B 1 72 ? -8.984 14.016 -11.516 1 98.38 72 ALA B O 1
ATOM 1903 N N . ASP B 1 73 ? -8.234 12.938 -9.789 1 98.56 73 ASP B N 1
ATOM 1904 C CA . ASP B 1 73 ? -8.633 11.586 -10.18 1 98.56 73 ASP B CA 1
ATOM 1905 C C . ASP B 1 73 ? -9.102 10.781 -8.969 1 98.56 73 ASP B C 1
ATOM 1907 O O . ASP B 1 73 ? -8.281 10.312 -8.172 1 98.56 73 ASP B O 1
ATOM 1911 N N . PRO B 1 74 ? -10.352 10.609 -8.773 1 98.81 74 PRO B N 1
ATOM 1912 C CA . PRO B 1 74 ? -10.875 10.031 -7.531 1 98.81 74 PRO B CA 1
ATOM 1913 C C . PRO B 1 74 ? -10.656 8.523 -7.453 1 98.81 74 PRO B C 1
ATOM 1915 O O . PRO B 1 74 ? -10.992 7.898 -6.441 1 98.81 74 PRO B O 1
ATOM 1918 N N . ARG B 1 75 ? -10.195 7.863 -8.547 1 98.94 75 ARG B N 1
ATOM 1919 C CA . ARG B 1 75 ? -9.93 6.43 -8.492 1 98.94 75 ARG B CA 1
ATOM 1920 C C . ARG B 1 75 ? -8.805 6.113 -7.516 1 98.94 75 ARG B C 1
ATOM 1922 O O . ARG B 1 75 ? -7.793 6.816 -7.477 1 98.94 75 ARG B O 1
ATOM 1929 N N . ALA B 1 76 ? -8.969 5.105 -6.699 1 98.94 76 ALA B N 1
ATOM 1930 C CA . ALA B 1 76 ? -7.98 4.734 -5.688 1 98.94 76 ALA B CA 1
ATOM 1931 C C . ALA B 1 76 ? -8.062 3.246 -5.359 1 98.94 76 ALA B C 1
ATOM 1933 O O . ALA B 1 76 ? -9.016 2.57 -5.754 1 98.94 76 ALA B O 1
ATOM 1934 N N . ALA B 1 77 ? -7.074 2.734 -4.758 1 98.94 77 ALA B N 1
ATOM 1935 C CA . ALA B 1 77 ? -7.035 1.386 -4.195 1 98.94 77 ALA B CA 1
ATOM 1936 C C . ALA B 1 77 ? -6.566 1.408 -2.744 1 98.94 77 ALA B C 1
ATOM 1938 O O . ALA B 1 77 ? -5.742 2.246 -2.365 1 98.94 77 ALA B O 1
ATOM 1939 N N . LEU B 1 78 ? -7.09 0.612 -1.974 1 98.94 78 LEU B N 1
ATOM 1940 C CA . LEU B 1 78 ? -6.672 0.377 -0.596 1 98.94 78 LEU B CA 1
ATOM 1941 C C . LEU B 1 78 ? -6.348 -1.096 -0.37 1 98.94 78 LEU B C 1
ATOM 1943 O O . LEU B 1 78 ? -7.07 -1.975 -0.848 1 98.94 78 LEU B O 1
ATOM 1947 N N . VAL B 1 79 ? -5.25 -1.395 0.331 1 98.94 79 VAL B N 1
ATOM 1948 C CA . VAL B 1 79 ? -4.926 -2.785 0.629 1 98.94 79 VAL B CA 1
ATOM 1949 C C . VAL B 1 79 ? -4.59 -2.932 2.111 1 98.94 79 VAL B C 1
ATOM 1951 O O . VAL B 1 79 ? -3.926 -2.072 2.693 1 98.94 79 VAL B O 1
ATOM 1954 N N . ALA B 1 80 ? -5.121 -3.947 2.697 1 98.88 80 ALA B N 1
ATOM 1955 C CA . ALA B 1 80 ? -4.895 -4.332 4.09 1 98.88 80 ALA B CA 1
ATOM 1956 C C . ALA B 1 80 ? -4.379 -5.766 4.184 1 98.88 80 ALA B C 1
ATOM 1958 O O . ALA B 1 80 ? -4.719 -6.613 3.352 1 98.88 80 ALA B O 1
ATOM 1959 N N . TRP B 1 81 ? -3.578 -6.039 5.191 1 98.5 81 TRP B N 1
ATOM 1960 C CA . TRP B 1 81 ? -3.01 -7.367 5.414 1 98.5 81 TRP B CA 1
ATOM 1961 C C . TRP B 1 81 ? -3.084 -7.75 6.887 1 98.5 81 TRP B C 1
ATOM 1963 O O . TRP B 1 81 ? -2.783 -6.938 7.762 1 98.5 81 TRP B O 1
ATOM 1973 N N . SER B 1 82 ? -3.5 -8.938 7.16 1 97.81 82 SER B N 1
ATOM 1974 C CA . SER B 1 82 ? -3.482 -9.523 8.5 1 97.81 82 SER B CA 1
ATOM 1975 C C . SER B 1 82 ? -2.59 -10.758 8.547 1 97.81 82 SER B C 1
ATOM 1977 O O . SER B 1 82 ? -2.957 -11.82 8.039 1 97.81 82 SER B O 1
ATOM 1979 N N . PRO B 1 83 ? -1.429 -10.625 9.188 1 95.56 83 PRO B N 1
ATOM 1980 C CA . PRO B 1 83 ? -0.578 -11.812 9.305 1 95.56 83 PRO B CA 1
ATOM 1981 C C . PRO B 1 83 ? -1.255 -12.953 10.062 1 95.56 83 PRO B C 1
ATOM 1983 O O . PRO B 1 83 ? -1.079 -14.125 9.711 1 95.56 83 PRO B O 1
ATOM 1986 N N . GLU B 1 84 ? -2 -12.633 11.062 1 95.31 84 GLU B N 1
ATOM 1987 C CA . GLU B 1 84 ? -2.668 -13.648 11.875 1 95.31 84 GLU B CA 1
ATOM 1988 C C . GLU B 1 84 ? -3.74 -14.375 11.07 1 95.31 84 GLU B C 1
ATOM 1990 O O . GLU B 1 84 ? -3.846 -15.602 11.141 1 95.31 84 GLU B O 1
ATOM 1995 N N . ARG B 1 85 ? -4.473 -13.633 10.273 1 96 85 ARG B N 1
ATOM 1996 C CA . ARG B 1 85 ? -5.539 -14.219 9.469 1 96 85 ARG B CA 1
ATOM 1997 C C . ARG B 1 85 ? -4.992 -14.773 8.156 1 96 85 ARG B C 1
ATOM 1999 O O . ARG B 1 85 ? -5.676 -15.539 7.469 1 96 85 ARG B O 1
ATOM 2006 N N . ARG B 1 86 ? -3.771 -14.336 7.824 1 97.44 86 ARG B N 1
ATOM 2007 C CA . ARG B 1 86 ? -3.189 -14.625 6.52 1 97.44 86 ARG B CA 1
ATOM 2008 C C . ARG B 1 86 ? -4.109 -14.156 5.395 1 97.44 86 ARG B C 1
ATOM 2010 O O . ARG B 1 86 ? -4.352 -14.898 4.438 1 97.44 86 ARG B O 1
ATOM 2017 N N . LEU B 1 87 ? -4.652 -13.023 5.543 1 98.44 87 LEU B N 1
ATOM 2018 C CA . LEU B 1 87 ? -5.68 -12.477 4.66 1 98.44 87 LEU B CA 1
ATOM 2019 C C . LEU B 1 87 ? -5.258 -11.109 4.121 1 98.44 87 LEU B C 1
ATOM 2021 O O . LEU B 1 87 ? -4.883 -10.219 4.891 1 98.44 87 LEU B O 1
ATOM 2025 N N . GLN B 1 88 ? -5.23 -11.008 2.861 1 98.81 88 GLN B N 1
ATOM 2026 C CA . GLN B 1 88 ? -5.125 -9.711 2.199 1 98.81 88 GLN B CA 1
ATOM 2027 C C . GLN B 1 88 ? -6.473 -9.266 1.642 1 98.81 88 GLN B C 1
ATOM 2029 O O . GLN B 1 88 ? -7.168 -10.047 0.986 1 98.81 88 GLN B O 1
ATOM 2034 N N . VAL B 1 89 ? -6.852 -8.039 1.906 1 98.94 89 VAL B N 1
ATOM 2035 C CA . VAL B 1 89 ? -8.047 -7.426 1.335 1 98.94 89 VAL B CA 1
ATOM 2036 C C . VAL B 1 89 ? -7.648 -6.219 0.49 1 98.94 89 VAL B C 1
ATOM 2038 O O . VAL B 1 89 ? -7.039 -5.27 0.996 1 98.94 89 VAL B O 1
ATOM 2041 N N . ARG B 1 90 ? -7.922 -6.277 -0.759 1 98.94 90 ARG B N 1
ATOM 2042 C CA . ARG B 1 90 ? -7.75 -5.152 -1.67 1 98.94 90 ARG B CA 1
ATOM 2043 C C . ARG B 1 90 ? -9.094 -4.566 -2.08 1 98.94 90 ARG B C 1
ATOM 2045 O O . ARG B 1 90 ? -10.031 -5.309 -2.395 1 98.94 90 ARG B O 1
ATOM 2052 N N . ALA B 1 91 ? -9.211 -3.314 -2.035 1 98.94 91 ALA B N 1
ATOM 2053 C CA . ALA B 1 91 ? -10.43 -2.615 -2.455 1 98.94 91 ALA B CA 1
ATOM 2054 C C . ALA B 1 91 ? -10.102 -1.504 -3.449 1 98.94 91 ALA B C 1
ATOM 2056 O O . ALA B 1 91 ? -9.141 -0.754 -3.258 1 98.94 91 ALA B O 1
ATOM 2057 N N . THR B 1 92 ? -10.852 -1.445 -4.508 1 98.94 92 THR B N 1
ATOM 2058 C CA . THR B 1 92 ? -10.734 -0.357 -5.473 1 98.94 92 THR B CA 1
ATOM 2059 C C . THR B 1 92 ? -12.07 0.364 -5.641 1 98.94 92 THR B C 1
ATOM 2061 O O . THR B 1 92 ? -13.125 -0.215 -5.391 1 98.94 92 THR B O 1
ATOM 2064 N N . GLY B 1 93 ? -11.977 1.57 -5.977 1 98.88 93 GLY B N 1
ATOM 2065 C CA . GLY B 1 93 ? -13.156 2.393 -6.199 1 98.88 93 GLY B CA 1
ATOM 2066 C C . GLY B 1 93 ? -1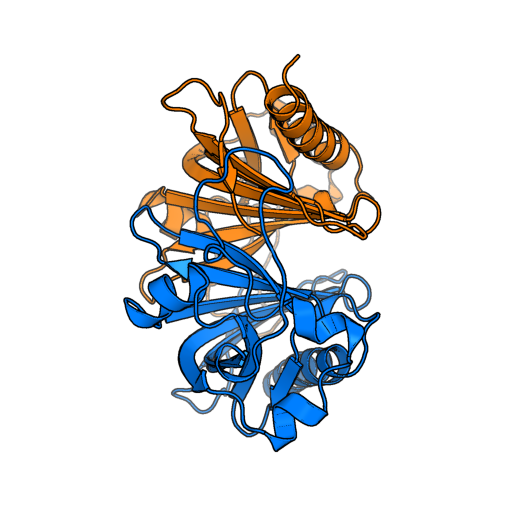2.836 3.867 -6.352 1 98.88 93 GLY B C 1
ATOM 2067 O O . GLY B 1 93 ? -11.773 4.227 -6.852 1 98.88 93 GLY B O 1
ATOM 2068 N N . ARG B 1 94 ? -13.82 4.703 -6.051 1 98.88 94 ARG B N 1
ATOM 2069 C CA . ARG B 1 94 ? -13.68 6.152 -6.156 1 98.88 94 ARG B CA 1
ATOM 2070 C C . ARG B 1 94 ? -13.797 6.816 -4.789 1 98.88 94 ARG B C 1
ATOM 2072 O O . ARG B 1 94 ? -14.656 6.449 -3.988 1 98.88 94 ARG B O 1
ATOM 2079 N N . VAL B 1 95 ? -12.961 7.754 -4.574 1 98.94 95 VAL B N 1
ATOM 2080 C CA . VAL B 1 95 ? -12.922 8.422 -3.275 1 98.94 95 VAL B CA 1
ATOM 2081 C C . VAL B 1 95 ? -13.75 9.695 -3.326 1 98.94 95 VAL B C 1
ATOM 2083 O O . VAL B 1 95 ? -13.562 10.531 -4.215 1 98.94 95 VAL B O 1
ATOM 2086 N N . GLY B 1 96 ? -14.68 9.82 -2.416 1 98.94 96 GLY B N 1
ATOM 2087 C CA . GLY B 1 96 ? -15.297 11.094 -2.105 1 98.94 96 GLY B CA 1
ATOM 2088 C C . GLY B 1 96 ? -14.586 11.852 -1.002 1 98.94 96 GLY B C 1
ATOM 2089 O O . GLY B 1 96 ? -14.125 11.258 -0.028 1 98.94 96 GLY B O 1
ATOM 2090 N N . ILE B 1 97 ? -14.492 13.125 -1.162 1 98.88 97 ILE B N 1
ATOM 2091 C CA . ILE B 1 97 ? -13.852 13.984 -0.174 1 98.88 97 ILE B CA 1
ATOM 2092 C C . ILE B 1 97 ? -14.875 14.945 0.42 1 98.88 97 ILE B C 1
ATOM 2094 O O . ILE B 1 97 ? -15.648 15.578 -0.313 1 98.88 97 ILE B O 1
ATOM 2098 N N . ARG B 1 98 ? -14.898 15.008 1.682 1 98.62 98 ARG B N 1
ATOM 2099 C CA . ARG B 1 98 ? -15.758 15.992 2.338 1 98.62 98 ARG B CA 1
ATOM 2100 C C . ARG B 1 98 ? -15.102 16.531 3.604 1 98.62 98 ARG B C 1
ATOM 2102 O O . ARG B 1 98 ? -14.203 15.898 4.164 1 98.62 98 ARG B O 1
ATOM 2109 N N . ALA B 1 99 ? -15.547 17.703 4.02 1 98.5 99 ALA B N 1
ATOM 2110 C CA . ALA B 1 99 ? -15.117 18.25 5.309 1 98.5 99 ALA B CA 1
ATOM 2111 C C . ALA B 1 99 ? -15.648 17.406 6.461 1 98.5 99 ALA B C 1
ATOM 2113 O O . ALA B 1 99 ? -16.75 16.859 6.383 1 98.5 99 ALA B O 1
ATOM 2114 N N . GLY B 1 100 ? -14.852 17.25 7.48 1 97.94 100 GLY B N 1
ATOM 2115 C CA . GLY B 1 100 ? -15.359 16.656 8.703 1 97.94 100 GLY B CA 1
ATOM 2116 C C . GLY B 1 100 ? -16.359 17.531 9.43 1 97.94 100 GLY B C 1
ATOM 2117 O O . GLY B 1 100 ? -16.328 18.75 9.312 1 97.94 100 GLY B O 1
ATOM 2118 N N . THR B 1 101 ? -17.234 16.906 10.109 1 97.31 101 THR B N 1
ATOM 2119 C CA . THR B 1 101 ? -18.203 17.656 10.898 1 97.31 101 THR B CA 1
ATOM 2120 C C . THR B 1 101 ? -17.641 17.984 12.281 1 97.31 101 THR B C 1
ATOM 2122 O O . THR B 1 101 ? -16.656 17.391 12.711 1 97.31 101 THR B O 1
ATOM 2125 N N . ALA B 1 102 ? -18.281 18.922 12.922 1 96.94 102 ALA B N 1
ATOM 2126 C CA . ALA B 1 102 ? -17.906 19.266 14.289 1 96.94 102 ALA B CA 1
ATOM 2127 C C . ALA B 1 102 ? -18.016 18.062 15.211 1 96.94 102 ALA B C 1
ATOM 2129 O O . ALA B 1 102 ? -17.203 17.859 16.109 1 96.94 102 ALA B O 1
ATOM 2130 N N . ALA B 1 103 ? -19.031 17.312 15.008 1 97.25 103 ALA B N 1
ATOM 2131 C CA . ALA B 1 103 ? -19.25 16.125 15.82 1 97.25 103 ALA B CA 1
ATOM 2132 C C . ALA B 1 103 ? -18.125 15.109 15.625 1 97.25 103 ALA B C 1
ATOM 2134 O O . ALA B 1 103 ? -17.641 14.516 16.594 1 97.25 103 ALA B O 1
ATOM 2135 N N . GLU B 1 104 ? -17.688 14.891 14.406 1 96.94 104 GLU B N 1
ATOM 2136 C CA . GLU B 1 104 ? -16.578 14 14.109 1 96.94 104 GLU B CA 1
ATOM 2137 C C . GLU B 1 104 ? -15.266 14.539 14.68 1 96.94 104 GLU B C 1
ATOM 2139 O O . GLU B 1 104 ? -14.461 13.781 15.227 1 96.94 104 GLU B O 1
ATOM 2144 N N . TRP B 1 105 ? -15.094 15.812 14.547 1 97.38 105 TRP B N 1
ATOM 2145 C CA . TRP B 1 105 ? -13.898 16.453 15.078 1 97.38 105 TRP B CA 1
ATOM 2146 C C . TRP B 1 105 ? -13.812 16.281 16.594 1 97.38 105 TRP B C 1
ATOM 2148 O O . TRP B 1 105 ? -12.734 16.031 17.141 1 97.38 105 TRP B O 1
ATOM 2158 N N . ALA B 1 106 ? -14.922 16.359 17.266 1 96.44 106 ALA B N 1
ATOM 2159 C CA . ALA B 1 106 ? -14.969 16.234 18.719 1 96.44 106 ALA B CA 1
ATOM 2160 C C . ALA B 1 106 ? -14.523 14.836 19.172 1 96.44 106 ALA B C 1
ATOM 2162 O O . ALA B 1 106 ? -14.102 14.648 20.312 1 96.44 106 ALA B O 1
ATOM 2163 N N . LEU B 1 107 ? -14.594 13.859 18.25 1 94.44 107 LEU B N 1
ATOM 2164 C CA . LEU B 1 107 ? -14.211 12.492 18.562 1 94.44 107 LEU B CA 1
ATOM 2165 C C . LEU B 1 107 ? -12.711 12.281 18.375 1 94.44 107 LEU B C 1
ATOM 2167 O O . LEU B 1 107 ? -12.148 11.289 18.828 1 94.44 107 LEU B O 1
ATOM 2171 N N . VAL B 1 108 ? -12.023 13.164 17.719 1 95.75 108 VAL B N 1
ATOM 2172 C CA . VAL B 1 108 ? -10.578 13.07 17.531 1 95.75 108 VAL B CA 1
ATOM 2173 C C . VAL B 1 108 ? -9.859 13.391 18.844 1 95.75 108 VAL B C 1
ATOM 2175 O O . VAL B 1 108 ? -10.047 14.469 19.406 1 95.75 108 VAL B O 1
ATOM 2178 N N . PRO B 1 109 ? -9.055 12.453 19.312 1 93.25 109 PRO B N 1
ATOM 2179 C CA . PRO B 1 109 ? -8.297 12.766 20.531 1 93.25 109 PRO B CA 1
ATOM 2180 C C . PRO B 1 109 ? -7.477 14.047 20.406 1 93.25 109 PRO B C 1
ATOM 2182 O O . PRO B 1 109 ? -6.926 14.328 19.328 1 93.25 109 PRO B O 1
ATOM 2185 N N . ALA B 1 110 ? -7.34 14.773 21.5 1 92.06 110 ALA B N 1
ATOM 2186 C CA . ALA B 1 110 ? -6.695 16.094 21.5 1 92.06 110 ALA B CA 1
ATOM 2187 C C . ALA B 1 110 ? -5.285 16 20.922 1 92.06 110 ALA B C 1
ATOM 2189 O O . ALA B 1 110 ? -4.898 16.844 20.094 1 92.06 110 ALA B O 1
ATOM 2190 N N . GLU B 1 111 ? -4.574 14.984 21.312 1 90.69 111 GLU B N 1
ATOM 2191 C CA . GLU B 1 111 ? -3.184 14.844 20.875 1 90.69 111 GLU B CA 1
ATOM 2192 C C . GLU B 1 111 ? -3.09 14.562 19.391 1 90.69 111 GLU B C 1
ATOM 2194 O O . GLU B 1 111 ? -2.057 14.812 18.766 1 90.69 111 GLU B O 1
ATOM 2199 N N . ALA B 1 112 ? -4.176 14.062 18.766 1 92 112 ALA B N 1
ATOM 2200 C CA . ALA B 1 112 ? -4.176 13.688 17.359 1 92 112 ALA B CA 1
ATOM 2201 C C . ALA B 1 112 ? -4.645 14.852 16.484 1 92 112 ALA B C 1
ATOM 2203 O O . ALA B 1 112 ? -4.457 14.836 15.266 1 92 112 ALA B O 1
ATOM 2204 N N . ARG B 1 113 ? -5.195 15.859 17.062 1 95 113 ARG B N 1
ATOM 2205 C CA . ARG B 1 113 ? -5.762 16.969 16.312 1 95 113 ARG B CA 1
ATOM 2206 C C . ARG B 1 113 ? -4.668 17.766 15.602 1 95 113 ARG B C 1
ATOM 2208 O O . ARG B 1 113 ? -4.914 18.375 14.555 1 95 113 ARG B O 1
ATOM 2215 N N . VAL B 1 114 ? -3.5 17.672 16.109 1 91.94 114 VAL B N 1
ATOM 2216 C CA . VAL B 1 114 ? -2.379 18.422 15.547 1 91.94 114 VAL B CA 1
ATOM 2217 C C . VAL B 1 114 ? -2.016 17.844 14.172 1 91.94 114 VAL B C 1
ATOM 2219 O O . VAL B 1 114 ? -1.252 18.453 13.43 1 91.94 114 VAL B O 1
ATOM 2222 N N . SER B 1 115 ? -2.527 16.734 13.812 1 93.25 115 SER B N 1
ATOM 2223 C CA . SER B 1 115 ? -2.295 16.125 12.508 1 93.25 115 SER B CA 1
ATOM 2224 C C . SER B 1 115 ? -3.043 16.891 11.414 1 93.25 115 SER B C 1
ATOM 2226 O O . SER B 1 115 ? -2.828 16.641 10.227 1 93.25 115 SER B O 1
ATOM 2228 N N . TYR B 1 116 ? -3.877 17.766 11.82 1 96.69 116 TYR B N 1
ATOM 2229 C CA . TYR B 1 116 ? -4.695 18.547 10.906 1 96.69 116 TYR B CA 1
ATOM 2230 C C . TYR B 1 116 ? -4.355 20.031 11.008 1 96.69 116 TYR B C 1
ATOM 2232 O O . TYR B 1 116 ? -4.609 20.672 12.039 1 96.69 116 TYR B O 1
ATOM 2240 N N . GLY B 1 117 ? -3.777 20.562 9.922 1 96.88 117 GLY B N 1
ATOM 2241 C CA . GLY B 1 117 ? -3.52 22 9.93 1 96.88 117 GLY B CA 1
ATOM 2242 C C . GLY B 1 117 ? -2.039 22.344 9.914 1 96.88 117 GLY B C 1
ATOM 2243 O O . GLY B 1 117 ? -1.649 23.453 10.273 1 96.88 117 GLY B O 1
ATOM 2244 N N . THR B 1 118 ? -1.206 21.453 9.531 1 97.12 118 THR B N 1
ATOM 2245 C CA . THR B 1 118 ? 0.222 21.734 9.453 1 97.12 118 THR B CA 1
ATOM 2246 C C . THR B 1 118 ? 0.479 22.969 8.594 1 97.12 118 THR B C 1
ATOM 2248 O O . THR B 1 118 ? -0.132 23.125 7.535 1 97.12 118 THR B O 1
ATOM 2251 N N . GLU B 1 119 ? 1.377 23.844 9.07 1 97.69 119 GLU B N 1
ATOM 2252 C CA . GLU B 1 119 ? 1.793 25.047 8.344 1 97.69 119 GLU B CA 1
ATOM 2253 C C . GLU B 1 119 ? 3.312 25.125 8.234 1 97.69 119 GLU B C 1
ATOM 2255 O O . GLU B 1 119 ? 4.02 25.047 9.242 1 97.69 119 GLU B O 1
ATOM 2260 N N . PRO B 1 120 ? 3.818 25.406 7.012 1 98.19 120 PRO B N 1
ATOM 2261 C CA . PRO B 1 120 ? 3.068 25.469 5.754 1 98.19 120 PRO B CA 1
ATOM 2262 C C . PRO B 1 120 ? 2.396 24.141 5.398 1 98.19 120 PRO B C 1
ATOM 2264 O O . PRO B 1 120 ? 2.568 23.156 6.109 1 98.19 120 PRO B O 1
ATOM 2267 N N . ARG B 1 121 ? 1.575 24.109 4.395 1 97.69 121 ARG B N 1
ATOM 2268 C CA . ARG B 1 121 ? 0.796 22.922 4.031 1 97.69 121 ARG B CA 1
ATOM 2269 C C . ARG B 1 121 ? 1.694 21.703 3.863 1 97.69 121 ARG B C 1
ATOM 2271 O O . ARG B 1 121 ? 2.824 21.828 3.387 1 97.69 121 ARG B O 1
ATOM 2278 N N . PRO B 1 122 ? 1.162 20.594 4.238 1 98.19 122 PRO B N 1
ATOM 2279 C CA . PRO B 1 122 ? 1.958 19.375 4.105 1 98.19 122 PRO B CA 1
ATOM 2280 C C . PRO B 1 122 ? 2.521 19.188 2.699 1 98.19 122 PRO B C 1
ATOM 2282 O O . PRO B 1 122 ? 1.805 19.375 1.714 1 98.19 122 PRO B O 1
ATOM 2285 N N . GLY B 1 123 ? 3.824 18.812 2.643 1 97.75 123 GLY B N 1
ATOM 2286 C CA . GLY B 1 123 ? 4.473 18.609 1.357 1 97.75 123 GLY B CA 1
ATOM 2287 C C . GLY B 1 123 ? 5.207 19.844 0.857 1 97.75 123 GLY B C 1
ATOM 2288 O O . GLY B 1 123 ? 5.953 19.766 -0.122 1 97.75 123 GLY B O 1
ATOM 2289 N N . THR B 1 124 ? 5.059 20.969 1.49 1 98.38 124 THR B N 1
ATOM 2290 C CA . THR B 1 124 ? 5.738 22.203 1.116 1 98.38 124 THR B CA 1
ATOM 2291 C C . THR B 1 124 ? 7.203 22.156 1.546 1 98.38 124 THR B C 1
ATOM 2293 O O . THR B 1 124 ? 7.516 21.766 2.672 1 98.38 124 THR B O 1
ATOM 2296 N N . PRO B 1 125 ? 8.109 22.531 0.707 1 98.62 125 PRO B N 1
ATOM 2297 C CA . PRO B 1 125 ? 9.508 22.625 1.125 1 98.62 125 PRO B CA 1
ATOM 2298 C C . PRO B 1 125 ? 9.695 23.578 2.307 1 98.62 125 PRO B C 1
ATOM 2300 O O . PRO B 1 125 ? 9.086 24.656 2.348 1 98.62 125 PRO B O 1
ATOM 2303 N N . ILE B 1 126 ? 10.523 23.172 3.268 1 98.56 126 ILE B N 1
ATOM 2304 C CA . ILE B 1 126 ? 10.812 24 4.441 1 98.56 126 ILE B CA 1
ATOM 2305 C C . ILE B 1 126 ? 12.32 24.031 4.688 1 98.56 126 ILE B C 1
ATOM 2307 O O . ILE B 1 126 ? 13.047 23.141 4.246 1 98.56 126 ILE B O 1
ATOM 2311 N N . ASP B 1 127 ? 12.844 24.969 5.398 1 96.81 127 ASP B N 1
ATOM 2312 C CA . ASP B 1 127 ? 14.266 25.266 5.531 1 96.81 127 ASP B CA 1
ATOM 2313 C C . ASP B 1 127 ? 14.938 24.312 6.523 1 96.81 127 ASP B C 1
ATOM 2315 O O . ASP B 1 127 ? 16.156 24.188 6.543 1 96.81 127 ASP B O 1
ATOM 2319 N N . GLY B 1 128 ? 14.227 23.703 7.312 1 97.19 128 GLY B N 1
ATOM 2320 C CA . GLY B 1 128 ? 14.703 22.75 8.312 1 97.19 128 GLY B CA 1
ATOM 2321 C C . GLY B 1 128 ? 13.68 21.688 8.664 1 97.19 128 GLY B C 1
ATOM 2322 O O . GLY B 1 128 ? 12.484 21.875 8.422 1 97.19 128 GLY B O 1
ATOM 2323 N N . ALA B 1 129 ? 14.148 20.703 9.258 1 97 129 ALA B N 1
ATOM 2324 C CA . ALA B 1 129 ? 13.328 19.516 9.508 1 97 129 ALA B CA 1
ATOM 2325 C C . ALA B 1 129 ? 12.102 19.875 10.344 1 97 129 ALA B C 1
ATOM 2327 O O . ALA B 1 129 ? 11.062 19.219 10.242 1 97 129 ALA B O 1
ATOM 2328 N N . TYR B 1 130 ? 12.258 20.938 11.117 1 97.06 130 TYR B N 1
ATOM 2329 C CA . TYR B 1 130 ? 11.188 21.234 12.07 1 97.06 130 TYR B CA 1
ATOM 2330 C C . TYR B 1 130 ? 10.664 22.656 11.875 1 97.06 130 TYR B C 1
ATOM 2332 O O . TYR B 1 130 ? 10.094 23.234 12.797 1 97.06 130 TYR B O 1
ATOM 2340 N N . ALA B 1 131 ? 10.93 23.203 10.672 1 97.88 131 ALA B N 1
ATOM 2341 C CA . ALA B 1 131 ? 10.477 24.562 10.359 1 97.88 131 ALA B CA 1
ATOM 2342 C C . ALA B 1 131 ? 9 24.562 9.961 1 97.88 131 ALA B C 1
ATOM 2344 O O . ALA B 1 131 ? 8.648 25 8.867 1 97.88 131 ALA B O 1
ATOM 2345 N N . TYR B 1 132 ? 8.094 24.047 10.82 1 97.69 132 TYR B N 1
ATOM 2346 C CA . TYR B 1 132 ? 6.652 24.016 10.633 1 97.69 132 TYR B CA 1
ATOM 2347 C C . TYR B 1 132 ? 5.922 24.156 11.969 1 97.69 132 TYR B C 1
ATOM 2349 O O . TYR B 1 132 ? 6.539 24.062 13.031 1 97.69 132 TYR B O 1
ATOM 2357 N N . ASP B 1 133 ? 4.676 24.484 11.836 1 97.06 133 ASP B N 1
ATOM 2358 C CA . ASP B 1 133 ? 3.787 24.547 12.992 1 97.06 133 ASP B CA 1
ATOM 2359 C C . ASP B 1 133 ? 2.611 23.578 12.836 1 97.06 133 ASP B C 1
ATOM 2361 O O . ASP B 1 133 ? 2.258 23.203 11.719 1 97.06 133 ASP B O 1
ATOM 2365 N N . LYS B 1 134 ? 2.059 23.156 13.945 1 94.94 134 LYS B N 1
ATOM 2366 C CA . LYS B 1 134 ? 0.897 22.266 13.977 1 94.94 134 LYS B CA 1
ATOM 2367 C C . LYS B 1 134 ? -0.216 22.844 14.844 1 94.94 134 LYS B C 1
ATOM 2369 O O . LYS B 1 134 ? -0.519 22.312 15.914 1 94.94 134 LYS B O 1
ATOM 2374 N N . PRO B 1 135 ? -0.927 23.828 14.453 1 95.25 135 PRO B N 1
ATOM 2375 C CA . PRO B 1 135 ? -1.897 24.547 15.273 1 95.25 135 PRO B CA 1
ATOM 2376 C C . PRO B 1 135 ? -3.207 23.781 15.461 1 95.25 135 PRO B C 1
ATOM 2378 O O . PRO B 1 135 ? -4.094 24.25 16.188 1 95.25 135 PRO B O 1
ATOM 2381 N N . ALA B 1 136 ? -3.42 22.625 14.977 1 95.19 136 ALA B N 1
ATOM 2382 C CA . ALA B 1 136 ? -4.703 21.938 15.008 1 95.19 136 ALA B CA 1
ATOM 2383 C C . ALA B 1 136 ? -5.82 22.812 14.453 1 95.19 136 ALA B C 1
ATOM 2385 O O . ALA B 1 136 ? -6.297 23.719 15.133 1 95.19 136 ALA B O 1
ATOM 2386 N N . ARG B 1 137 ? -6.246 22.578 13.312 1 97 137 ARG B N 1
ATOM 2387 C CA . ARG B 1 137 ? -7.273 23.375 12.648 1 97 137 ARG B CA 1
ATOM 2388 C C . ARG B 1 137 ? -8.453 22.516 12.227 1 97 137 ARG B C 1
ATOM 2390 O O . ARG B 1 137 ? -8.344 21.719 11.281 1 97 137 ARG B O 1
ATOM 2397 N N . GLU B 1 138 ? -9.57 22.703 12.867 1 97.69 138 GLU B N 1
ATOM 2398 C CA . GLU B 1 138 ? -10.766 21.922 12.562 1 97.69 138 GLU B CA 1
ATOM 2399 C C . GLU B 1 138 ? -11.156 22.078 11.094 1 97.69 138 GLU B C 1
ATOM 2401 O O . GLU B 1 138 ? -11.625 21.109 10.477 1 97.69 138 GLU B O 1
ATOM 2406 N N . GLU B 1 139 ? -11 23.25 10.5 1 97.81 139 GLU B N 1
ATOM 2407 C CA . GLU B 1 139 ? -11.398 23.5 9.117 1 97.81 139 GLU B CA 1
ATOM 2408 C C . GLU B 1 139 ? -10.555 22.703 8.141 1 97.81 139 GLU B C 1
ATOM 2410 O O . GLU B 1 139 ? -10.883 22.609 6.953 1 97.81 139 GLU B O 1
ATOM 2415 N N . ARG B 1 140 ? -9.445 22.156 8.648 1 98.19 140 ARG B N 1
ATOM 2416 C CA . ARG B 1 140 ? -8.562 21.344 7.816 1 98.19 140 ARG B CA 1
ATOM 2417 C C . ARG B 1 140 ? -8.867 19.859 7.957 1 98.19 140 ARG B C 1
ATOM 2419 O O . ARG B 1 140 ? -8.273 19.031 7.273 1 98.19 140 ARG B O 1
ATOM 2426 N N . PHE B 1 141 ? -9.773 19.562 8.898 1 98.56 141 PHE B N 1
ATOM 2427 C CA . PHE B 1 141 ? -10.18 18.172 9.117 1 98.56 141 PHE B CA 1
ATOM 2428 C C . PHE B 1 141 ? -11.047 17.672 7.969 1 98.56 141 PHE B C 1
ATOM 2430 O O . PHE B 1 141 ? -12.172 18.141 7.785 1 98.56 141 PHE B O 1
ATOM 2437 N N . ALA B 1 142 ? -10.547 16.672 7.195 1 98.75 142 ALA B N 1
ATOM 2438 C CA . ALA B 1 142 ? -11.258 16.141 6.031 1 98.75 142 ALA B CA 1
ATOM 2439 C C . ALA B 1 142 ? -11.43 14.633 6.137 1 98.75 142 ALA B C 1
ATOM 2441 O O . ALA B 1 142 ? -10.656 13.961 6.816 1 98.75 142 ALA B O 1
ATOM 2442 N N . VAL B 1 143 ? -12.422 14.172 5.477 1 98.75 143 VAL B N 1
ATOM 2443 C CA . VAL B 1 143 ? -12.781 12.758 5.445 1 98.75 143 VAL B CA 1
ATOM 2444 C C . VAL B 1 143 ? -12.734 12.242 4.004 1 98.75 143 VAL B C 1
ATOM 2446 O O . VAL B 1 143 ? -13.328 12.844 3.105 1 98.75 143 VAL B O 1
ATOM 2449 N N . LEU B 1 144 ? -11.984 11.242 3.781 1 98.94 144 LEU B N 1
ATOM 2450 C CA . LEU B 1 144 ? -11.953 10.508 2.521 1 98.94 144 LEU B CA 1
ATOM 2451 C C . LEU B 1 144 ? -12.766 9.219 2.623 1 98.94 144 LEU B C 1
ATOM 2453 O O . LEU B 1 144 ? -12.555 8.414 3.533 1 98.94 144 LEU B O 1
ATOM 2457 N N . ILE B 1 145 ? -13.68 9.039 1.749 1 98.94 145 ILE B N 1
ATOM 2458 C CA . ILE B 1 145 ? -14.492 7.832 1.726 1 98.94 145 ILE B CA 1
ATOM 2459 C C . ILE B 1 145 ? -14.289 7.094 0.403 1 98.94 145 ILE B C 1
ATOM 2461 O O . ILE B 1 145 ? -14.68 7.59 -0.657 1 98.94 145 ILE B O 1
ATOM 2465 N N . LEU B 1 146 ? -13.656 5.957 0.458 1 98.94 146 LEU B N 1
ATOM 2466 C CA . LEU B 1 146 ? -13.609 5.094 -0.715 1 98.94 146 LEU B CA 1
ATOM 2467 C C . LEU B 1 146 ? -14.93 4.359 -0.906 1 98.94 146 LEU B C 1
ATOM 2469 O O . LEU B 1 146 ? -15.32 3.543 -0.067 1 98.94 146 LEU B O 1
ATOM 2473 N N . HIS B 1 147 ? -15.617 4.723 -1.908 1 98.94 147 HIS B N 1
ATOM 2474 C CA . HIS B 1 147 ? -16.766 3.932 -2.344 1 98.94 147 HIS B CA 1
ATOM 2475 C C . HIS B 1 147 ? -16.312 2.709 -3.141 1 98.94 147 HIS B C 1
ATOM 2477 O O . HIS B 1 147 ? -15.93 2.83 -4.309 1 98.94 147 HIS B O 1
ATOM 2483 N N . VAL B 1 148 ? -16.453 1.518 -2.52 1 98.94 148 VAL B N 1
ATOM 2484 C CA . VAL B 1 148 ? -15.828 0.308 -3.041 1 98.94 148 VAL B CA 1
ATOM 2485 C C . VAL B 1 148 ? -16.594 -0.18 -4.27 1 98.94 148 VAL B C 1
ATOM 2487 O O . VAL B 1 148 ? -17.797 -0.398 -4.211 1 98.94 148 VAL B O 1
ATOM 2490 N N . GLU B 1 149 ? -15.898 -0.334 -5.34 1 98.88 149 GLU B N 1
ATOM 2491 C CA . GLU B 1 149 ? -16.469 -0.867 -6.574 1 98.88 149 GLU B CA 1
ATOM 2492 C C . GLU B 1 149 ? -16.047 -2.32 -6.789 1 98.88 149 GLU B C 1
ATOM 2494 O O . GLU B 1 149 ? -16.75 -3.074 -7.473 1 98.88 149 GLU B O 1
ATOM 2499 N N . ALA B 1 150 ? -14.938 -2.678 -6.234 1 98.88 150 ALA B N 1
ATOM 2500 C CA . ALA B 1 150 ? -14.461 -4.055 -6.301 1 98.88 150 ALA B CA 1
ATOM 2501 C C . ALA B 1 150 ? -13.633 -4.406 -5.066 1 98.88 150 ALA B C 1
ATOM 2503 O O . ALA B 1 150 ? -12.984 -3.539 -4.477 1 98.88 150 ALA B O 1
ATOM 2504 N N . MET B 1 151 ? -13.656 -5.621 -4.68 1 98.88 151 MET B N 1
ATOM 2505 C CA . MET B 1 151 ? -12.805 -6.18 -3.639 1 98.88 151 MET B CA 1
ATOM 2506 C C . MET B 1 151 ? -12.125 -7.461 -4.121 1 98.88 151 MET B C 1
ATOM 2508 O O . MET B 1 151 ? -12.734 -8.258 -4.832 1 98.88 151 MET B O 1
ATOM 2512 N N . ASP B 1 152 ? -10.938 -7.668 -3.836 1 98.88 152 ASP B N 1
ATOM 2513 C CA . ASP B 1 152 ? -10.133 -8.859 -4.078 1 98.88 152 ASP B CA 1
ATOM 2514 C C . ASP B 1 152 ? -9.555 -9.406 -2.771 1 98.88 152 ASP B C 1
ATOM 2516 O O . ASP B 1 152 ? -8.805 -8.719 -2.086 1 98.88 152 ASP B O 1
ATOM 2520 N N . LEU B 1 153 ? -9.969 -10.562 -2.393 1 98.88 153 LEU B N 1
ATOM 2521 C CA . LEU B 1 153 ? -9.5 -11.203 -1.172 1 98.88 153 LEU B CA 1
ATOM 2522 C C . LEU B 1 153 ? -8.57 -12.375 -1.499 1 98.88 153 LEU B C 1
ATOM 2524 O O . LEU B 1 153 ? -8.875 -13.188 -2.375 1 98.88 153 LEU B O 1
ATOM 2528 N N . VAL B 1 154 ? -7.484 -12.422 -0.868 1 98.5 154 VAL B N 1
ATOM 2529 C CA . VAL B 1 154 ? -6.586 -13.57 -0.939 1 98.5 154 VAL B CA 1
ATOM 2530 C C . VAL B 1 154 ? -6.324 -14.109 0.466 1 98.5 154 VAL B C 1
ATOM 2532 O O . VAL B 1 154 ? -5.949 -13.352 1.366 1 98.5 154 VAL B O 1
ATOM 2535 N N . HIS B 1 155 ? -6.57 -15.328 0.693 1 98 155 HIS B N 1
ATOM 2536 C CA . HIS B 1 155 ? -6.289 -16.062 1.924 1 98 155 HIS B CA 1
ATOM 2537 C C . HIS B 1 155 ? -5.156 -17.062 1.724 1 98 155 HIS B C 1
ATOM 2539 O O . HIS B 1 155 ? -5.242 -17.938 0.868 1 98 155 HIS B O 1
ATOM 2545 N N . LEU B 1 156 ? -4.07 -16.891 2.529 1 94 156 LEU B N 1
ATOM 2546 C CA . LEU B 1 156 ? -2.82 -17.578 2.227 1 94 156 LEU B CA 1
ATOM 2547 C C . LEU B 1 156 ? -2.477 -18.594 3.318 1 94 156 LEU B C 1
ATOM 2549 O O . LEU B 1 156 ? -1.391 -18.547 3.898 1 94 156 LEU B O 1
ATOM 2553 N N . PRO B 1 157 ? -3.285 -19.5 3.566 1 87.69 157 PRO B N 1
ATOM 2554 C CA . PRO B 1 157 ? -2.875 -20.625 4.41 1 87.69 157 PRO B CA 1
ATOM 2555 C C . PRO B 1 157 ? -2.053 -21.672 3.654 1 87.69 157 PRO B C 1
ATOM 2557 O O . PRO B 1 157 ? -1.252 -21.312 2.785 1 87.69 157 PRO B O 1
ATOM 2560 N N . GLU B 1 158 ? -2.223 -22.953 3.982 1 81.88 158 GLU B N 1
ATOM 2561 C CA . GLU B 1 158 ? -1.524 -24 3.246 1 81.88 158 GLU B CA 1
ATOM 2562 C C . GLU B 1 158 ? -1.991 -24.062 1.795 1 81.88 158 GLU B C 1
ATOM 2564 O O . GLU B 1 158 ? -1.172 -24.125 0.875 1 81.88 158 GLU B O 1
ATOM 2569 N N . ARG B 1 159 ? -3.367 -23.984 1.608 1 90.88 159 ARG B N 1
ATOM 2570 C CA . ARG B 1 159 ? -3.936 -23.844 0.272 1 90.88 159 ARG B CA 1
ATOM 2571 C C . ARG B 1 159 ? -4.57 -22.469 0.09 1 90.88 159 ARG B C 1
ATOM 2573 O O . ARG B 1 159 ? -5.539 -22.141 0.776 1 90.88 159 ARG B O 1
ATOM 2580 N N . HIS B 1 160 ? -4.086 -21.797 -0.903 1 96.06 160 HIS B N 1
ATOM 2581 C CA . HIS B 1 160 ? -4.473 -20.406 -1.098 1 96.06 160 HIS B CA 1
ATOM 2582 C C . HIS B 1 160 ? -5.863 -20.297 -1.716 1 96.06 160 HIS B C 1
ATOM 2584 O O . HIS B 1 160 ? -6.277 -21.188 -2.475 1 96.06 160 HIS B O 1
ATOM 2590 N N . ARG B 1 161 ? -6.582 -19.359 -1.389 1 97.19 161 ARG B N 1
ATOM 2591 C CA . ARG B 1 161 ? -7.824 -19.016 -2.07 1 97.19 161 ARG B CA 1
ATOM 2592 C C . ARG B 1 161 ? -7.859 -17.531 -2.416 1 97.19 161 ARG B C 1
ATOM 2594 O O . ARG B 1 161 ? -7.348 -16.703 -1.664 1 97.19 161 ARG B O 1
ATOM 2601 N N . ARG B 1 162 ? -8.484 -17.281 -3.469 1 98.5 162 ARG B N 1
ATOM 2602 C CA . ARG B 1 162 ? -8.641 -15.906 -3.943 1 98.5 162 ARG B CA 1
ATOM 2603 C C . ARG B 1 162 ? -10.008 -15.703 -4.594 1 98.5 162 ARG B C 1
ATOM 2605 O O . ARG B 1 162 ? -10.484 -16.578 -5.32 1 98.5 162 ARG B O 1
ATOM 2612 N N . ALA B 1 163 ? -10.617 -14.602 -4.316 1 98.88 163 ALA B N 1
ATOM 2613 C CA . ALA B 1 163 ? -11.883 -14.266 -4.969 1 98.88 163 ALA B CA 1
ATOM 2614 C C . ALA B 1 163 ? -11.984 -12.758 -5.219 1 98.88 163 ALA B C 1
ATOM 2616 O O . ALA B 1 163 ? -11.406 -11.961 -4.477 1 98.88 163 ALA B O 1
ATOM 2617 N N . ARG B 1 164 ? -12.664 -12.469 -6.215 1 98.81 164 ARG B N 1
ATOM 2618 C CA . ARG B 1 164 ? -12.977 -11.086 -6.57 1 98.81 164 ARG B CA 1
ATOM 2619 C C . ARG B 1 164 ? -14.469 -10.812 -6.484 1 98.81 164 ARG B C 1
ATOM 2621 O O . ARG B 1 164 ? -15.281 -11.656 -6.871 1 98.81 164 ARG B O 1
ATOM 2628 N N . PHE B 1 165 ? -14.797 -9.703 -6.004 1 98.88 165 PHE B N 1
ATOM 2629 C CA . PHE B 1 165 ? -16.172 -9.266 -5.82 1 98.88 165 PHE B CA 1
ATOM 2630 C C . PHE B 1 165 ? -16.391 -7.902 -6.465 1 98.88 165 PHE B C 1
ATOM 2632 O O . PHE B 1 165 ? -15.617 -6.973 -6.246 1 98.88 165 PHE B O 1
ATOM 2639 N N . LEU B 1 166 ? -17.453 -7.777 -7.219 1 98.75 166 LEU B N 1
ATOM 2640 C CA . LEU B 1 166 ? -17.734 -6.539 -7.938 1 98.75 166 LEU B CA 1
ATOM 2641 C C . LEU B 1 166 ? -19.062 -5.934 -7.465 1 98.75 166 LEU B C 1
ATOM 2643 O O . LEU B 1 166 ? -20.062 -6.645 -7.328 1 98.75 166 LEU B O 1
ATOM 2647 N N . ARG B 1 167 ? -19.016 -4.672 -7.242 1 98.69 167 ARG B N 1
ATOM 2648 C CA . ARG B 1 167 ? -20.234 -3.979 -6.832 1 98.69 167 ARG B CA 1
ATOM 2649 C C . ARG B 1 167 ? -21.312 -4.105 -7.895 1 98.69 167 ARG B C 1
ATOM 2651 O O . ARG B 1 167 ? -22.5 -4.246 -7.57 1 98.69 167 ARG B O 1
ATOM 2658 N N . GLY B 1 168 ? -20.969 -4.062 -9.117 1 97.94 168 GLY B N 1
ATOM 2659 C CA . GLY B 1 168 ? -21.891 -4.059 -10.242 1 97.94 168 GLY B CA 1
ATOM 2660 C C . GLY B 1 168 ? -22.797 -5.273 -10.281 1 97.94 168 GLY B C 1
ATOM 2661 O O . GLY B 1 168 ? -23.891 -5.223 -10.836 1 97.94 168 GLY B O 1
ATOM 2662 N N . ASP B 1 169 ? -22.406 -6.41 -9.711 1 97.75 169 ASP B N 1
ATOM 2663 C CA . ASP B 1 169 ? -23.25 -7.602 -9.68 1 97.75 169 ASP B CA 1
ATOM 2664 C C . ASP B 1 169 ? -23.656 -7.949 -8.25 1 97.75 169 ASP B C 1
ATOM 2666 O O . ASP B 1 169 ? -23.969 -9.102 -7.953 1 97.75 169 ASP B O 1
ATOM 2670 N N . GLY B 1 170 ? -23.516 -6.879 -7.422 1 97.81 170 GLY B N 1
ATOM 2671 C CA . GLY B 1 170 ? -23.938 -7.059 -6.039 1 97.81 170 GLY B CA 1
ATOM 2672 C C . GLY B 1 170 ? -22.922 -7.84 -5.211 1 97.81 170 GLY B C 1
ATOM 2673 O O . GLY B 1 170 ? -23.297 -8.523 -4.262 1 97.81 170 GLY B O 1
ATOM 2674 N N . PHE B 1 171 ? -21.719 -7.887 -5.609 1 98.56 171 PHE B N 1
ATOM 2675 C CA . PHE B 1 171 ? -20.625 -8.562 -4.922 1 98.56 171 PHE B CA 1
ATOM 2676 C C . PHE B 1 171 ? -20.875 -10.062 -4.844 1 98.56 171 PHE B C 1
ATOM 2678 O O . PHE B 1 171 ? -20.562 -10.703 -3.84 1 98.56 171 PHE B O 1
ATOM 2685 N N . ARG B 1 172 ? -21.422 -10.656 -5.895 1 97.75 172 ARG B N 1
ATOM 2686 C CA . ARG B 1 172 ? -21.734 -12.086 -5.914 1 97.75 172 ARG B CA 1
ATOM 2687 C C . ARG B 1 172 ? -20.453 -12.914 -5.754 1 97.75 172 ARG B C 1
ATOM 2689 O O . ARG B 1 172 ? -20.484 -13.977 -5.125 1 97.75 172 ARG B O 1
ATOM 2696 N N . GLY B 1 173 ? -19.438 -12.484 -6.441 1 98.5 173 GLY B N 1
ATOM 2697 C CA . GLY B 1 173 ? -18.141 -13.117 -6.25 1 98.5 173 GLY B CA 1
ATOM 2698 C C . GLY B 1 173 ? -17.766 -14.062 -7.371 1 98.5 173 GLY B C 1
ATOM 2699 O O . GLY B 1 173 ? -18.641 -14.602 -8.055 1 98.5 173 GLY B O 1
ATOM 2700 N N . GLN B 1 174 ? -16.547 -14.211 -7.559 1 98.69 174 GLN B N 1
ATOM 2701 C CA . GLN B 1 174 ? -15.906 -15.117 -8.508 1 98.69 174 GLN B CA 1
ATOM 2702 C C . GLN B 1 174 ? -14.562 -15.609 -7.977 1 98.69 174 GLN B C 1
ATOM 2704 O O . GLN B 1 174 ? -13.688 -14.805 -7.66 1 98.69 174 GLN B O 1
ATOM 2709 N N . TRP B 1 175 ? -14.453 -16.938 -7.824 1 98.69 175 TRP B N 1
ATOM 2710 C CA . TRP B 1 175 ? -13.156 -17.5 -7.473 1 98.69 175 TRP B CA 1
ATOM 2711 C C . TRP B 1 175 ? -12.133 -17.234 -8.578 1 98.69 175 TRP B C 1
ATOM 2713 O O . TRP B 1 175 ? -12.461 -17.297 -9.766 1 98.69 175 TRP B O 1
ATOM 2723 N N . LEU B 1 176 ? -10.953 -17 -8.188 1 98.69 176 LEU B N 1
ATOM 2724 C CA . LEU B 1 176 ? -9.836 -16.781 -9.109 1 98.69 176 LEU B CA 1
ATOM 2725 C C . LEU B 1 176 ? -8.664 -17.703 -8.766 1 98.69 176 LEU B C 1
ATOM 2727 O O . LEU B 1 176 ? -8.4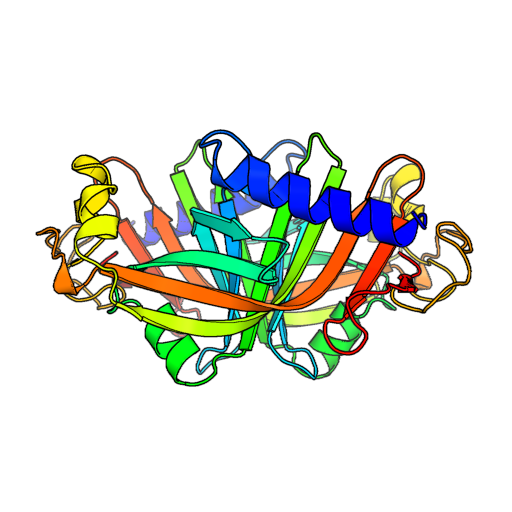45 -18.031 -7.598 1 98.69 176 LEU B O 1
ATOM 2731 N N . ALA B 1 177 ? -7.934 -18.062 -9.781 1 98.31 177 ALA B N 1
ATOM 2732 C CA . ALA B 1 177 ? -6.641 -18.688 -9.508 1 98.31 177 ALA B CA 1
ATOM 2733 C C . ALA B 1 177 ? -5.723 -17.734 -8.734 1 98.31 177 ALA B C 1
ATOM 2735 O O . ALA B 1 177 ? -5.539 -16.578 -9.125 1 98.31 177 ALA B O 1
ATOM 2736 N N . PRO B 1 178 ? -5.172 -18.25 -7.688 1 96.62 178 PRO B N 1
ATOM 2737 C CA . PRO B 1 178 ? -4.34 -17.375 -6.875 1 96.62 178 PRO B CA 1
ATOM 2738 C C . PRO B 1 178 ? -2.963 -17.125 -7.488 1 96.62 178 PRO B C 1
ATOM 2740 O O . PRO B 1 178 ? -2.506 -17.906 -8.32 1 96.62 178 PRO B O 1
#

Secondary structure (DSSP, 8-state):
--HHHHHHHHHHHHHHHHHT-TT-GGGEEEEEEEETTEEEEEEEE--EEETTTTEEEEEEETTSHHHHHHHH--EEEEEEEETTTTEEEEEEEEEEEEEPPHHHHHHS-GGGGGGS--BSPTT-B-SSTT--B----GGGEEEEEEEEEEEEEEE-SSS-EEEEEEGGGTS--EEE--/--HHHHHHHHHHHHHHHHHT-TT-GGGEEEEEEEETTEEEEEEEEEEEEETTTTEEEEEEETTSHHHHHHHH--EEEEEEEETTTTEEEEEEEEEEEEEPPHHHHHHS-GGGGGGS--BSPTT-B-SSTT--B----GGGEEEEEEEEEEEEEEE-SSS-EEEEEEGGGTS--EEE--

Foldseek 3Di:
DDPQVVLVVVLLVLLQVLLVDVPFQQQWKWKWFADPVGIDIDTFGFNHGDPVQQKTKTKAFCLEVVVVRCVVPQWMKIWGAGPVQQKIKIFIAGKDKDQDDPVRLVVDDPVRLLRYDKPPGPPDDDPDPPRIGRPRDSRRIMMIMGRTQKMWMWHDDPDIWIWMAGVVVPGPIDTDDD/DDPQVVLVVVLLVLLQVLLVDVPFQQQWKWKWFADPVGIDIDTFGFNHGDPVQQKTKTKAFCLAVVVVRCVVPQWMKIWGAGPVQQKIKIFIAGKDKDQDDPVRLVVDDPVCLLRYDKPPGPPDDDPDPPRIGRPRDSRRIMMIMGRTQKMWMWHDDPDIWIWMAGVVVPGPIDTDDD

pLDDT: mean 97.29, std 3.51, range [65.56, 98.94]

Organism: NCBI:txid1123501